Protein AF-A8N1G3-F1 (afdb_monomer_lite)

pLDDT: mean 75.74, std 20.5, range [29.12, 98.44]

Sequence (346 aa):
MVNAHKTDIYGIMTIDNLKQLSDEGLAEVKRLHQKEGLLLRIPFRLVICFKNNMQANFTTIRERGTDRSSLTIRSRNYLQYEILSIQSATYERCRNFMDRTQLYEMMKRLKEDHNQPLEDCTVEWYIAKYKEIIRPADKHRRLICDKDDTDHTLKDGTSKRPRFLRHLASSDLKARFAAQAEWILANQIATASKETDVVNLKKWTQFCKKVQKARERAASEGVRWGIPAGYDLEELRFSADNPFGMERFGSHRTYWKKKLHNALKRVSSQRKAGQKKKVPVTSTSEASDVDVIMGDPEEQVGSGKLIYDDDYSDSNLSSESESESEVELAALSGAVHSKTVNTLST

Radius of gyration: 30.2 Å; chains: 1; bounding box: 83×100×57 Å

Organism: Coprinopsis cinerea (strain Okayama-7 / 130 / ATCC MYA-4618 / FGSC 9003) (NCBI:txid240176)

Foldseek 3Di:
DPPPPQDWWKFKFWDQDLVVDDPVRNVVVVVCCVVVVDPPDPTDIDTDTDRDPWDWDFDFDDDPNDTDTFIWTADPVRDITTGPDTDPVNCLVCVLVVLLVVVLVLLLCLCVVVVDDQAPLDLVVSLVSCVVPVVQQVQFAAPDDDCPDPQDPNDRRGGVGGHDDPDDDSQNSLLSCLQCLLVLLLVCLVVVDPSSRSHDNVNSVVSNLVSLVVCVVCVVVVHRGSHHRPDDNVLQDDDPLQSRNSCVVPDDRVVVVVSSVVVVVVVVVVVVVVVVPPDDDDDDDDDDDDDDDDDDDDDDDDPDPDDDDPVPDDPDDDDDDDDDDDDDDDDDDDDDDDDDDDDDDD

Structure (mmCIF, N/CA/C/O backbone):
data_AF-A8N1G3-F1
#
_entry.id   AF-A8N1G3-F1
#
loop_
_atom_site.group_PDB
_atom_site.id
_atom_site.type_symbol
_atom_site.label_atom_id
_atom_site.label_alt_id
_atom_site.label_comp_id
_atom_site.label_asym_id
_atom_site.label_entity_id
_atom_site.label_seq_id
_atom_site.pdbx_PDB_ins_code
_atom_site.Cartn_x
_atom_site.Cartn_y
_atom_site.Cartn_z
_atom_site.occupancy
_atom_site.B_iso_or_equiv
_atom_site.auth_seq_id
_atom_site.auth_comp_id
_atom_site.auth_asym_id
_atom_site.auth_atom_id
_atom_site.pdbx_PDB_model_num
ATOM 1 N N . MET A 1 1 ? 22.445 -0.785 18.637 1.00 30.16 1 MET A N 1
ATOM 2 C CA . MET A 1 1 ? 22.627 -0.256 17.269 1.00 30.16 1 MET A CA 1
ATOM 3 C C . MET A 1 1 ? 22.761 -1.449 16.342 1.00 30.16 1 MET A C 1
ATOM 5 O O . MET A 1 1 ? 23.779 -2.119 16.389 1.00 30.16 1 MET A O 1
ATOM 9 N N . VAL A 1 2 ? 21.705 -1.790 15.604 1.00 29.12 2 VAL A N 1
ATOM 10 C CA . VAL A 1 2 ? 21.757 -2.865 14.602 1.00 29.12 2 VAL A CA 1
ATOM 11 C C . VAL A 1 2 ? 22.604 -2.340 13.447 1.00 29.12 2 VAL A C 1
ATOM 13 O O . VAL A 1 2 ? 22.309 -1.258 12.937 1.00 29.12 2 VAL A O 1
ATOM 16 N N . ASN A 1 3 ? 23.673 -3.048 13.075 1.00 29.67 3 ASN A N 1
ATOM 17 C CA . ASN A 1 3 ? 24.423 -2.741 11.860 1.00 29.67 3 ASN A CA 1
ATOM 18 C C . ASN A 1 3 ? 23.430 -2.765 10.699 1.00 29.67 3 ASN A C 1
ATOM 20 O O . ASN A 1 3 ? 22.926 -3.825 10.335 1.00 29.67 3 ASN A O 1
ATOM 24 N N . ALA A 1 4 ? 23.099 -1.593 10.158 1.00 39.12 4 ALA A N 1
ATOM 25 C CA . ALA A 1 4 ? 22.296 -1.502 8.955 1.00 39.12 4 ALA A CA 1
ATOM 26 C C . ALA A 1 4 ? 23.105 -2.180 7.848 1.00 39.12 4 ALA A C 1
ATOM 28 O O . ALA A 1 4 ? 24.069 -1.603 7.342 1.00 39.12 4 ALA A O 1
ATOM 29 N N . HIS A 1 5 ? 22.768 -3.432 7.532 1.00 44.44 5 HIS A N 1
ATOM 30 C CA . HIS A 1 5 ? 23.338 -4.129 6.393 1.00 44.44 5 HIS A CA 1
ATOM 31 C C . HIS A 1 5 ? 23.141 -3.227 5.176 1.00 44.44 5 HIS A C 1
ATOM 33 O O . HIS A 1 5 ? 22.005 -2.959 4.774 1.00 44.44 5 HIS A O 1
ATOM 39 N N . LYS A 1 6 ? 24.250 -2.704 4.635 1.00 48.94 6 LYS A N 1
ATOM 40 C CA . LYS A 1 6 ? 24.252 -1.975 3.367 1.00 48.94 6 LYS A CA 1
ATOM 41 C C . LYS A 1 6 ? 23.705 -2.943 2.332 1.00 48.94 6 LYS A C 1
ATOM 43 O O . LYS A 1 6 ? 24.371 -3.897 1.947 1.00 48.94 6 LYS A O 1
ATOM 48 N N . THR A 1 7 ? 22.434 -2.772 2.006 1.00 50.06 7 THR A N 1
ATOM 49 C CA . THR A 1 7 ? 21.764 -3.621 1.038 1.00 50.06 7 THR A CA 1
ATOM 50 C C . THR A 1 7 ? 22.029 -2.982 -0.304 1.00 50.06 7 THR A C 1
ATOM 52 O O . THR A 1 7 ? 21.431 -1.960 -0.626 1.00 50.06 7 THR A O 1
ATOM 55 N N . ASP A 1 8 ? 22.958 -3.558 -1.053 1.00 53.47 8 ASP A N 1
ATOM 56 C CA . ASP A 1 8 ? 23.192 -3.162 -2.431 1.00 53.47 8 ASP A CA 1
ATOM 57 C C . ASP A 1 8 ? 21.923 -3.469 -3.246 1.00 53.47 8 ASP A C 1
ATOM 59 O O . ASP A 1 8 ? 21.424 -4.600 -3.275 1.00 53.47 8 ASP A O 1
ATOM 63 N N . ILE A 1 9 ? 21.340 -2.424 -3.836 1.00 56.09 9 ILE A N 1
ATOM 64 C CA . ILE A 1 9 ? 20.145 -2.495 -4.684 1.00 56.09 9 ILE A CA 1
ATOM 65 C C . ILE A 1 9 ? 20.617 -2.378 -6.125 1.00 56.09 9 ILE A C 1
ATOM 67 O O . ILE A 1 9 ? 21.222 -1.368 -6.480 1.00 56.09 9 ILE A O 1
ATOM 71 N N . TYR A 1 10 ? 20.305 -3.375 -6.952 1.00 60.06 10 TYR A N 1
ATOM 72 C CA . TYR A 1 10 ? 20.667 -3.386 -8.367 1.00 60.06 10 TYR A CA 1
ATOM 73 C C . TYR A 1 10 ? 19.442 -3.113 -9.250 1.00 60.06 10 TYR A C 1
ATOM 75 O O . TYR A 1 10 ? 18.371 -3.689 -9.040 1.00 60.06 10 TYR A O 1
ATOM 83 N N . GLY A 1 11 ? 19.596 -2.250 -10.254 1.00 57.62 11 GLY A N 1
ATOM 84 C CA . GLY A 1 11 ? 18.565 -1.954 -11.255 1.00 57.62 11 GLY A CA 1
ATOM 85 C C . GLY A 1 11 ? 19.155 -1.822 -12.655 1.00 57.62 11 GLY A C 1
ATOM 86 O O . GLY A 1 11 ? 20.349 -1.580 -12.788 1.00 57.62 11 GLY A O 1
ATOM 87 N N . ILE A 1 12 ? 18.336 -1.981 -13.698 1.00 63.16 12 ILE A N 1
ATOM 88 C CA . ILE A 1 12 ? 18.765 -1.722 -15.082 1.00 63.16 12 ILE A CA 1
ATOM 89 C C . ILE A 1 12 ? 18.343 -0.307 -15.473 1.00 63.16 12 ILE A C 1
ATOM 91 O O . ILE A 1 12 ? 17.158 0.023 -15.409 1.00 63.16 12 ILE A O 1
ATOM 95 N N . MET A 1 13 ? 19.307 0.508 -15.895 1.00 64.75 13 MET A N 1
ATOM 96 C CA . MET A 1 13 ? 19.099 1.880 -16.356 1.00 64.75 13 MET A CA 1
ATOM 97 C C . MET A 1 13 ? 19.570 2.033 -17.798 1.00 64.75 13 MET A C 1
ATOM 99 O O . MET A 1 13 ? 20.635 1.535 -18.161 1.00 64.75 13 MET A O 1
ATOM 103 N N . THR A 1 14 ? 18.789 2.737 -18.613 1.00 68.62 14 THR A N 1
ATOM 104 C CA . THR A 1 14 ? 19.226 3.176 -19.942 1.00 68.62 14 THR A CA 1
ATOM 105 C C . THR A 1 14 ? 20.040 4.461 -19.788 1.00 68.62 14 THR A C 1
ATOM 107 O O . THR A 1 14 ? 19.557 5.427 -19.202 1.00 68.62 14 THR A O 1
ATOM 110 N N . ILE A 1 15 ? 21.284 4.454 -20.267 1.00 69.31 15 ILE A N 1
ATOM 111 C CA . ILE A 1 15 ? 22.181 5.609 -20.271 1.00 69.31 15 ILE A CA 1
ATOM 112 C C . ILE A 1 15 ? 22.113 6.274 -21.636 1.00 69.31 15 ILE A C 1
ATOM 114 O O . ILE A 1 15 ? 22.684 5.787 -22.616 1.00 69.31 15 ILE A O 1
ATOM 118 N N . ASP A 1 16 ? 21.454 7.424 -21.662 1.00 74.19 16 ASP A N 1
ATOM 119 C CA . ASP A 1 16 ? 21.338 8.259 -22.859 1.00 74.19 16 ASP A CA 1
ATOM 120 C C . ASP A 1 16 ? 22.426 9.346 -22.887 1.00 74.19 16 ASP A C 1
ATOM 122 O O . ASP A 1 16 ? 22.646 10.015 -23.895 1.00 74.19 16 ASP A O 1
ATOM 126 N N . ASN A 1 17 ? 23.121 9.546 -21.762 1.00 76.00 17 ASN A N 1
ATOM 127 C CA . ASN A 1 17 ? 24.198 10.517 -21.630 1.00 76.00 17 ASN A CA 1
ATOM 128 C C . ASN A 1 17 ? 25.193 10.077 -20.549 1.00 76.00 17 ASN A C 1
ATOM 130 O O . ASN A 1 17 ? 24.820 9.908 -19.390 1.00 76.00 17 ASN A O 1
ATOM 134 N N . LEU A 1 18 ? 26.481 9.969 -20.894 1.00 75.25 18 LEU A N 1
ATOM 135 C CA . LEU A 1 18 ? 27.539 9.560 -19.958 1.00 75.25 18 LEU A CA 1
ATOM 136 C C . LEU A 1 18 ? 27.679 10.484 -18.735 1.00 75.25 18 LEU A C 1
ATOM 138 O O . LEU A 1 18 ? 28.160 10.038 -17.698 1.00 75.25 18 LEU A O 1
ATOM 142 N N . LYS A 1 19 ? 27.207 11.738 -18.812 1.00 79.56 19 LYS A N 1
ATOM 143 C CA . LYS A 1 19 ? 27.155 12.667 -17.666 1.00 79.56 19 LYS A CA 1
ATOM 144 C C . LYS A 1 19 ? 26.201 12.216 -16.548 1.00 79.56 19 LYS A C 1
ATOM 146 O O . LYS A 1 19 ? 26.216 12.804 -15.474 1.00 79.56 19 LYS A O 1
ATOM 151 N N . GLN A 1 20 ? 25.359 11.210 -16.794 1.00 68.50 20 GLN A N 1
ATOM 152 C CA . GLN A 1 20 ? 24.476 10.612 -15.786 1.00 68.50 20 GLN A CA 1
ATOM 153 C C . GLN A 1 20 ? 25.230 9.687 -14.815 1.00 68.50 20 GLN A C 1
ATOM 155 O O . GLN A 1 20 ? 24.688 9.311 -13.777 1.00 68.50 20 GLN A O 1
ATOM 160 N N . LEU A 1 21 ? 26.464 9.297 -15.143 1.00 73.25 21 LEU A N 1
ATOM 161 C CA . LEU A 1 21 ? 27.265 8.380 -14.341 1.00 73.25 21 LEU A CA 1
ATOM 162 C C . LEU A 1 21 ? 28.159 9.144 -13.362 1.00 73.25 21 LEU A C 1
ATOM 164 O O . LEU A 1 21 ? 28.649 10.229 -13.666 1.00 73.25 21 LEU A O 1
ATOM 168 N N . SER A 1 22 ? 28.398 8.552 -12.190 1.00 77.12 22 SER A N 1
ATOM 169 C CA . SER A 1 22 ? 29.498 8.979 -11.322 1.00 77.12 22 SER A CA 1
ATOM 170 C C . SER A 1 22 ? 30.844 8.694 -11.990 1.00 77.12 22 SER A C 1
ATOM 172 O O . SER A 1 22 ? 30.916 7.893 -12.922 1.00 77.12 22 SER A O 1
ATOM 174 N N . ASP A 1 23 ? 31.924 9.273 -11.466 1.00 79.25 23 ASP A N 1
ATOM 175 C CA . ASP A 1 23 ? 33.280 8.989 -11.954 1.00 79.25 23 ASP A CA 1
ATOM 176 C C . ASP A 1 23 ? 33.603 7.487 -11.900 1.00 79.25 23 ASP A C 1
ATOM 178 O O . ASP A 1 23 ? 34.157 6.934 -12.848 1.00 79.25 23 ASP A O 1
ATOM 182 N N . GLU A 1 24 ? 33.164 6.801 -10.836 1.00 76.81 24 GLU A N 1
ATOM 183 C CA . GLU A 1 24 ? 33.259 5.341 -10.697 1.00 76.81 24 GLU A CA 1
ATOM 184 C C . GLU A 1 24 ? 32.482 4.606 -11.802 1.00 76.81 24 GLU A C 1
ATOM 186 O O . GLU A 1 24 ? 33.004 3.681 -12.421 1.00 76.81 24 GLU A O 1
ATOM 191 N N . GLY A 1 25 ? 31.243 5.028 -12.082 1.00 76.62 25 GLY A N 1
ATOM 192 C CA . GLY A 1 25 ? 30.422 4.433 -13.137 1.00 76.62 25 GLY A CA 1
ATOM 193 C C . GLY A 1 25 ? 31.003 4.676 -14.530 1.00 76.62 25 GLY A C 1
ATOM 194 O O . GLY A 1 25 ? 31.009 3.776 -15.364 1.00 76.62 25 GLY A O 1
ATOM 195 N N . LEU A 1 26 ? 31.551 5.868 -14.774 1.00 81.88 26 LEU A N 1
ATOM 196 C CA . LEU A 1 26 ? 32.211 6.210 -16.029 1.00 81.88 26 LEU A CA 1
ATOM 197 C C . LEU A 1 26 ? 33.497 5.397 -16.226 1.00 81.88 26 LEU A C 1
ATOM 199 O O . LEU A 1 26 ? 33.762 4.935 -17.336 1.00 81.88 26 LEU A O 1
ATOM 203 N N . ALA A 1 27 ? 34.285 5.210 -15.164 1.00 83.25 27 ALA A N 1
ATOM 204 C CA . ALA A 1 27 ? 35.474 4.366 -15.184 1.00 83.25 27 ALA A CA 1
ATOM 205 C C . ALA A 1 27 ? 35.117 2.906 -15.497 1.00 83.25 27 ALA A C 1
ATOM 207 O O . ALA A 1 27 ? 35.758 2.296 -16.351 1.00 83.25 27 ALA A O 1
ATOM 208 N N . GLU A 1 28 ? 34.056 2.373 -14.888 1.00 79.44 28 GLU A N 1
ATOM 209 C CA . GLU A 1 28 ? 33.602 1.002 -15.135 1.00 79.44 28 GLU A CA 1
ATOM 210 C C . GLU A 1 28 ? 33.078 0.809 -16.565 1.00 79.44 28 GLU A C 1
ATOM 212 O O . GLU A 1 28 ? 33.434 -0.159 -17.234 1.00 79.44 28 GLU A O 1
ATOM 217 N N . VAL A 1 29 ? 32.311 1.767 -17.093 1.00 79.69 29 VAL A N 1
ATOM 218 C CA . VAL A 1 29 ? 31.857 1.748 -18.494 1.00 79.69 29 VAL A CA 1
ATOM 219 C C . VAL A 1 29 ? 33.037 1.776 -19.467 1.00 79.69 29 VAL A C 1
ATOM 221 O O . VAL A 1 29 ? 33.057 1.014 -20.434 1.00 79.69 29 VAL A O 1
ATOM 224 N N . LYS A 1 30 ? 34.052 2.610 -19.205 1.00 82.56 30 LYS A N 1
ATOM 225 C CA . LYS A 1 30 ? 35.290 2.642 -20.002 1.00 82.56 30 LYS A CA 1
ATOM 226 C C . LYS A 1 30 ? 36.059 1.322 -19.909 1.00 82.56 30 LYS A C 1
ATOM 228 O O . LYS A 1 30 ? 36.561 0.846 -20.925 1.00 82.56 30 LYS A O 1
ATOM 233 N N . ARG A 1 31 ? 36.117 0.713 -18.721 1.00 83.88 31 ARG A N 1
ATOM 234 C CA . ARG A 1 31 ? 36.748 -0.594 -18.497 1.00 83.88 31 ARG A CA 1
ATOM 235 C C . ARG A 1 31 ? 36.045 -1.697 -19.292 1.00 83.88 31 ARG A C 1
ATOM 237 O O . ARG A 1 31 ? 36.720 -2.506 -19.921 1.00 83.88 31 ARG A O 1
ATOM 244 N N . LEU A 1 32 ? 34.711 -1.722 -19.294 1.00 75.69 32 LEU A N 1
ATOM 245 C CA . LEU A 1 32 ? 33.916 -2.676 -20.076 1.00 75.69 32 LEU A CA 1
ATOM 246 C C . LEU A 1 32 ? 34.096 -2.463 -21.586 1.00 75.69 32 LEU A C 1
ATOM 248 O O . LEU A 1 32 ? 34.317 -3.430 -22.308 1.00 75.69 32 LEU A O 1
ATOM 252 N N . HIS A 1 33 ? 34.109 -1.208 -22.050 1.00 76.25 33 HIS A N 1
ATOM 253 C CA . HIS A 1 33 ? 34.403 -0.857 -23.446 1.00 76.25 33 HIS A CA 1
ATOM 254 C C . HIS A 1 33 ? 35.769 -1.394 -23.902 1.00 76.25 33 HIS A C 1
ATOM 256 O O . HIS A 1 33 ? 35.872 -2.000 -24.965 1.00 76.25 33 HIS A O 1
ATOM 262 N N . GLN A 1 34 ? 36.808 -1.215 -23.078 1.00 81.69 34 GLN A N 1
ATOM 263 C CA . GLN A 1 34 ? 38.159 -1.705 -23.368 1.00 81.69 34 GLN A CA 1
ATOM 264 C C . GLN A 1 34 ? 38.267 -3.233 -23.305 1.00 81.69 34 GLN A C 1
ATOM 266 O O . GLN A 1 34 ? 38.947 -3.826 -24.136 1.00 81.69 34 GLN A O 1
ATOM 271 N N . LYS A 1 35 ? 37.613 -3.874 -22.328 1.00 79.50 35 LYS A N 1
ATOM 272 C CA . LYS A 1 35 ? 37.705 -5.325 -22.114 1.00 79.50 35 LYS A CA 1
ATOM 273 C C . LYS A 1 35 ? 36.920 -6.128 -23.153 1.00 79.50 35 LYS A C 1
ATOM 275 O O . LYS A 1 35 ? 37.368 -7.198 -23.544 1.00 79.50 35 LYS A O 1
ATOM 280 N N . GLU A 1 36 ? 35.755 -5.637 -23.567 1.00 75.12 36 GLU A N 1
ATOM 281 C CA . GLU A 1 36 ? 34.824 -6.387 -24.422 1.00 75.12 36 GLU A CA 1
ATOM 282 C C . GLU A 1 36 ? 34.752 -5.849 -25.857 1.00 75.12 36 GLU A C 1
ATOM 284 O O . GLU A 1 36 ? 34.004 -6.377 -26.675 1.00 75.12 36 GLU A O 1
ATOM 289 N N . GLY A 1 37 ? 35.506 -4.790 -26.184 1.00 70.94 37 GLY A N 1
ATOM 290 C CA . GLY A 1 37 ? 35.490 -4.167 -27.513 1.00 70.94 37 GLY A CA 1
ATOM 291 C C . GLY A 1 37 ? 34.126 -3.580 -27.904 1.00 70.94 37 GLY A C 1
ATOM 292 O O . GLY A 1 37 ? 33.883 -3.276 -29.072 1.00 70.94 37 GLY A O 1
ATOM 293 N N . LEU A 1 38 ? 33.212 -3.434 -26.941 1.00 63.53 38 LEU A N 1
ATOM 294 C CA . LEU A 1 38 ? 31.844 -2.981 -27.162 1.00 63.53 38 LEU A CA 1
ATOM 295 C C . LEU A 1 38 ? 31.835 -1.502 -27.524 1.00 63.53 38 LEU A C 1
ATOM 297 O O . LEU A 1 38 ? 31.923 -0.677 -26.626 1.00 63.53 38 LEU A O 1
ATOM 301 N N . LEU A 1 39 ? 31.673 -1.135 -28.799 1.00 64.06 39 LEU A N 1
ATOM 302 C CA . LEU A 1 39 ? 31.446 0.260 -29.201 1.00 64.06 39 LEU A CA 1
ATOM 303 C C . LEU A 1 39 ? 30.352 0.892 -28.324 1.00 64.06 39 LEU A C 1
ATOM 305 O O . LEU A 1 39 ? 29.212 0.428 -28.338 1.00 64.06 39 LEU A O 1
ATOM 309 N N . LEU A 1 40 ? 30.698 1.946 -27.570 1.00 63.81 40 LEU A N 1
ATOM 310 C CA . LEU A 1 40 ? 29.760 2.697 -26.731 1.00 63.81 40 LEU A CA 1
ATOM 311 C C . LEU A 1 40 ? 28.761 3.437 -27.624 1.00 63.81 40 LEU A C 1
ATOM 313 O O . LEU A 1 40 ? 28.915 4.619 -27.926 1.00 63.81 40 LEU A O 1
ATOM 317 N N . ARG A 1 41 ? 27.743 2.716 -28.090 1.00 62.47 41 ARG A N 1
ATOM 318 C CA . ARG A 1 41 ? 26.600 3.286 -28.790 1.00 62.47 41 ARG A CA 1
ATOM 319 C C . ARG A 1 41 ? 25.593 3.739 -27.746 1.00 62.47 41 ARG A C 1
ATOM 321 O O . ARG A 1 41 ? 25.143 2.952 -26.920 1.00 62.47 41 ARG A O 1
ATOM 328 N N . ILE A 1 42 ? 25.267 5.023 -27.779 1.00 55.56 42 ILE A N 1
ATOM 329 C CA . ILE A 1 42 ? 24.179 5.588 -26.989 1.00 55.56 42 ILE A CA 1
ATOM 330 C C . ILE A 1 42 ? 22.875 5.337 -27.764 1.00 55.56 42 ILE A C 1
ATOM 332 O O . ILE A 1 42 ? 22.845 5.625 -28.964 1.00 55.56 42 ILE A O 1
ATOM 336 N N . PRO A 1 43 ? 21.805 4.831 -27.126 1.00 59.88 43 PRO A N 1
ATOM 337 C CA . PRO A 1 43 ? 21.692 4.477 -25.707 1.00 59.88 43 PRO A CA 1
ATOM 338 C C . PRO A 1 43 ? 22.132 3.034 -25.387 1.00 59.88 43 PRO A C 1
ATOM 340 O O . PRO A 1 43 ? 21.938 2.127 -26.196 1.00 59.88 43 PRO A O 1
ATOM 343 N N . PHE A 1 44 ? 22.661 2.796 -24.180 1.00 66.56 44 PHE A N 1
ATOM 344 C CA . PHE A 1 44 ? 23.004 1.448 -23.686 1.00 66.56 44 PHE A CA 1
ATOM 345 C C . PHE A 1 44 ? 22.450 1.193 -22.278 1.00 66.56 44 PHE A C 1
ATOM 347 O O . PHE A 1 44 ? 22.158 2.129 -21.538 1.00 66.56 44 PHE A O 1
ATOM 354 N N . ARG A 1 45 ? 22.269 -0.079 -21.899 1.00 65.81 45 ARG A N 1
ATOM 355 C CA . ARG A 1 45 ? 21.698 -0.474 -20.598 1.00 65.81 45 ARG A CA 1
ATOM 356 C C . ARG A 1 45 ? 22.794 -0.890 -19.620 1.00 65.81 45 ARG A C 1
ATOM 358 O O . ARG A 1 45 ? 23.638 -1.708 -19.969 1.00 65.81 45 ARG A O 1
ATOM 365 N N . LEU A 1 46 ? 22.747 -0.373 -18.394 1.00 68.12 46 LEU A N 1
ATOM 366 C CA . LEU A 1 46 ? 23.655 -0.738 -17.305 1.00 68.12 46 LEU A CA 1
ATOM 367 C C . LEU A 1 46 ? 22.902 -1.307 -16.115 1.00 68.12 46 LEU A C 1
ATOM 369 O O . LEU A 1 46 ? 21.859 -0.782 -15.734 1.00 68.12 46 LEU A O 1
ATOM 373 N N . VAL A 1 47 ? 23.493 -2.319 -15.479 1.00 66.25 47 VAL A N 1
ATOM 374 C CA . VAL A 1 47 ? 23.126 -2.705 -14.117 1.00 66.25 47 VAL A CA 1
ATOM 375 C C . VAL A 1 47 ? 23.806 -1.724 -13.162 1.00 66.25 47 VAL A C 1
ATOM 377 O O . VAL A 1 47 ? 25.027 -1.720 -13.034 1.00 66.25 47 VAL A O 1
ATOM 380 N N . ILE A 1 48 ? 23.025 -0.871 -12.511 1.00 66.69 48 ILE A N 1
ATOM 381 C CA . ILE A 1 48 ? 23.505 0.110 -11.537 1.00 66.69 48 ILE A CA 1
ATOM 382 C C . ILE A 1 48 ? 23.247 -0.382 -10.118 1.00 66.69 48 ILE A C 1
ATOM 384 O O . ILE A 1 48 ? 22.167 -0.889 -9.827 1.00 66.69 48 ILE A O 1
ATOM 388 N N . CYS A 1 49 ? 24.237 -0.219 -9.239 1.00 65.56 49 CYS A N 1
ATOM 389 C CA . CYS A 1 49 ? 24.108 -0.472 -7.808 1.00 65.56 49 CYS A CA 1
ATOM 390 C C . CYS A 1 49 ? 23.924 0.848 -7.050 1.00 65.56 49 CYS A C 1
ATOM 392 O O . CYS A 1 49 ? 24.755 1.755 -7.151 1.00 65.56 49 CYS A O 1
ATOM 394 N N . PHE A 1 50 ? 22.862 0.957 -6.256 1.00 65.19 50 PHE A N 1
ATOM 395 C CA . PHE A 1 50 ? 22.629 2.109 -5.393 1.00 65.19 50 PHE A CA 1
ATOM 396 C C . PHE A 1 50 ? 23.309 1.894 -4.032 1.00 65.19 50 PHE A C 1
ATOM 398 O O . PHE A 1 50 ? 22.768 1.228 -3.156 1.00 65.19 50 PHE A O 1
ATOM 405 N N . LYS A 1 51 ? 24.495 2.492 -3.839 1.00 58.94 51 LYS A N 1
ATOM 406 C CA . LYS A 1 51 ? 25.299 2.377 -2.598 1.00 58.94 51 LYS A CA 1
ATOM 407 C C . LYS A 1 51 ? 24.728 3.136 -1.383 1.00 58.94 51 LYS A C 1
ATOM 409 O O . LYS A 1 51 ? 25.215 2.969 -0.267 1.00 58.94 51 LYS A O 1
ATOM 414 N N . ASN A 1 52 ? 23.751 4.023 -1.588 1.00 59.72 52 ASN A N 1
ATOM 415 C CA . ASN A 1 52 ? 23.191 4.907 -0.558 1.00 59.72 52 ASN A CA 1
ATOM 416 C C . ASN A 1 52 ? 21.677 4.709 -0.424 1.00 59.72 52 ASN A C 1
ATOM 418 O O . ASN A 1 52 ? 21.020 4.343 -1.395 1.00 59.72 52 ASN A O 1
ATOM 422 N N . ASN A 1 53 ? 21.121 5.069 0.741 1.00 62.53 53 ASN A N 1
ATOM 423 C CA . ASN A 1 53 ? 19.676 5.192 0.979 1.00 62.53 53 ASN A CA 1
ATOM 424 C C . ASN A 1 53 ? 19.083 6.320 0.114 1.00 62.53 53 ASN A C 1
ATOM 426 O O . ASN A 1 53 ? 18.846 7.432 0.589 1.00 62.53 53 ASN A O 1
ATOM 430 N N . MET A 1 54 ? 18.910 6.065 -1.178 1.00 66.50 54 MET A N 1
ATOM 431 C CA . MET A 1 54 ? 18.226 6.971 -2.089 1.00 66.50 54 MET A CA 1
ATOM 432 C C . MET A 1 54 ? 16.722 6.769 -1.934 1.00 66.50 54 MET A C 1
ATOM 434 O O . MET A 1 54 ? 16.243 5.646 -1.779 1.00 66.50 54 MET A O 1
ATOM 438 N N . GLN A 1 55 ? 15.971 7.867 -1.941 1.00 70.00 55 GLN A N 1
ATOM 439 C CA . GLN A 1 55 ? 14.519 7.795 -1.838 1.00 70.00 55 GLN A CA 1
ATOM 440 C C . GLN A 1 55 ? 13.948 7.323 -3.175 1.00 70.00 55 GLN A C 1
ATOM 442 O O . GLN A 1 55 ? 14.158 7.964 -4.210 1.00 70.00 55 GLN A O 1
ATOM 447 N N . ALA A 1 56 ? 13.244 6.196 -3.130 1.00 74.69 56 ALA A N 1
ATOM 448 C CA . ALA A 1 56 ? 12.478 5.672 -4.244 1.00 74.69 56 ALA A CA 1
ATOM 449 C C . ALA A 1 56 ? 11.019 6.116 -4.105 1.00 74.69 56 ALA A C 1
ATOM 451 O O . ALA A 1 56 ? 10.432 5.990 -3.032 1.00 74.69 56 ALA A O 1
ATOM 452 N N . ASN A 1 57 ? 10.443 6.626 -5.188 1.00 79.06 57 ASN A N 1
ATOM 453 C CA . ASN A 1 57 ? 9.060 7.080 -5.255 1.00 79.06 57 ASN A CA 1
ATOM 454 C C . ASN A 1 57 ? 8.448 6.643 -6.582 1.00 79.06 57 ASN A C 1
ATOM 456 O O . ASN A 1 57 ? 9.094 6.741 -7.628 1.00 79.06 57 ASN A O 1
ATOM 460 N N . PHE A 1 58 ? 7.187 6.230 -6.562 1.00 80.88 58 PHE A N 1
ATOM 461 C CA . PHE A 1 58 ? 6.427 6.094 -7.797 1.00 80.88 58 PHE A CA 1
ATOM 462 C C . PHE A 1 58 ? 5.993 7.481 -8.269 1.00 80.88 58 PHE A C 1
ATOM 464 O O . PHE A 1 58 ? 5.420 8.253 -7.503 1.00 80.88 58 PHE A O 1
ATOM 471 N N . THR A 1 59 ? 6.313 7.805 -9.517 1.00 80.88 59 THR A N 1
ATOM 472 C CA . THR A 1 59 ? 5.939 9.062 -10.167 1.00 80.88 59 THR A CA 1
ATOM 473 C C . THR A 1 59 ? 5.112 8.743 -11.401 1.00 80.88 59 THR A C 1
ATOM 475 O O . THR A 1 59 ? 5.461 7.841 -12.164 1.00 80.88 59 THR A O 1
ATOM 478 N N . THR A 1 60 ? 4.027 9.482 -11.617 1.00 81.25 60 THR A N 1
ATOM 479 C CA . THR A 1 60 ? 3.288 9.428 -12.881 1.00 81.25 60 THR A CA 1
ATOM 480 C C . THR A 1 60 ? 4.078 10.186 -13.939 1.00 81.25 60 THR A C 1
ATOM 482 O O . THR A 1 60 ? 4.214 11.407 -13.874 1.00 81.25 60 THR A O 1
ATOM 485 N N . ILE A 1 61 ? 4.627 9.453 -14.900 1.00 79.56 61 ILE A N 1
ATOM 486 C CA . ILE A 1 61 ? 5.298 9.997 -16.073 1.00 79.56 61 ILE A CA 1
ATOM 487 C C . ILE A 1 61 ? 4.238 10.158 -17.163 1.00 79.56 61 ILE A C 1
ATOM 489 O O . ILE A 1 61 ? 3.566 9.192 -17.525 1.00 79.56 61 ILE A O 1
ATOM 493 N N . ARG A 1 62 ? 4.079 11.382 -17.672 1.00 80.44 62 ARG A N 1
ATOM 494 C CA . ARG A 1 62 ? 3.186 11.676 -18.798 1.00 80.44 62 ARG A CA 1
ATOM 495 C C . ARG A 1 62 ? 3.978 11.632 -20.094 1.00 80.44 62 ARG A C 1
ATOM 497 O O . ARG A 1 62 ? 4.772 12.528 -20.367 1.00 80.44 62 ARG A O 1
ATOM 504 N N . GLU A 1 63 ? 3.754 10.609 -20.906 1.00 79.94 63 GLU A N 1
ATOM 505 C CA . GLU A 1 63 ? 4.403 10.444 -22.206 1.00 79.94 63 GLU A CA 1
ATOM 506 C C . GLU A 1 63 ? 3.343 10.329 -23.300 1.00 79.94 63 GLU A C 1
ATOM 508 O O . GLU A 1 63 ? 2.532 9.406 -23.302 1.00 79.94 63 GLU A O 1
ATOM 513 N N . ARG A 1 64 ? 3.357 11.266 -24.260 1.00 77.06 64 ARG A N 1
ATOM 514 C CA . ARG A 1 64 ? 2.539 11.220 -25.492 1.00 77.06 64 ARG A CA 1
ATOM 515 C C . ARG A 1 64 ? 1.039 10.962 -25.254 1.00 77.06 64 ARG A C 1
ATOM 517 O O . ARG A 1 64 ? 0.411 10.228 -26.009 1.00 77.06 64 ARG A O 1
ATOM 524 N N . GLY A 1 65 ? 0.474 11.563 -24.207 1.00 73.81 65 GLY A N 1
ATOM 525 C CA . GLY A 1 65 ? -0.943 11.403 -23.852 1.00 73.81 65 GLY A CA 1
ATOM 526 C C . GLY A 1 65 ? -1.268 10.127 -23.069 1.00 73.81 65 GLY A C 1
ATOM 527 O O . GLY A 1 65 ? -2.437 9.858 -22.824 1.00 73.81 65 GLY A O 1
ATOM 528 N N . THR A 1 66 ? -0.256 9.359 -22.660 1.00 71.00 66 THR A N 1
ATOM 529 C CA . THR A 1 66 ? -0.408 8.229 -21.739 1.00 71.00 66 THR A CA 1
ATOM 530 C C . THR A 1 66 ? 0.264 8.536 -20.405 1.00 71.00 66 THR A C 1
ATOM 532 O O . THR A 1 66 ? 1.435 8.920 -20.357 1.00 71.00 66 THR A O 1
ATOM 535 N N . ASP A 1 67 ? -0.489 8.364 -19.321 1.00 75.38 67 ASP A N 1
ATOM 536 C CA . ASP A 1 67 ? 0.014 8.486 -17.956 1.00 75.38 67 ASP A CA 1
ATOM 537 C C . ASP A 1 67 ? 0.468 7.095 -17.497 1.00 75.38 67 ASP A C 1
ATOM 539 O O . ASP A 1 67 ? -0.329 6.155 -17.436 1.00 75.38 67 ASP A O 1
ATOM 543 N N . ARG A 1 68 ? 1.762 6.945 -17.190 1.00 78.69 68 ARG A N 1
ATOM 544 C CA . ARG A 1 68 ? 2.326 5.698 -16.656 1.00 78.69 68 ARG A CA 1
ATOM 545 C C . ARG A 1 68 ? 2.974 5.936 -15.301 1.00 78.69 68 ARG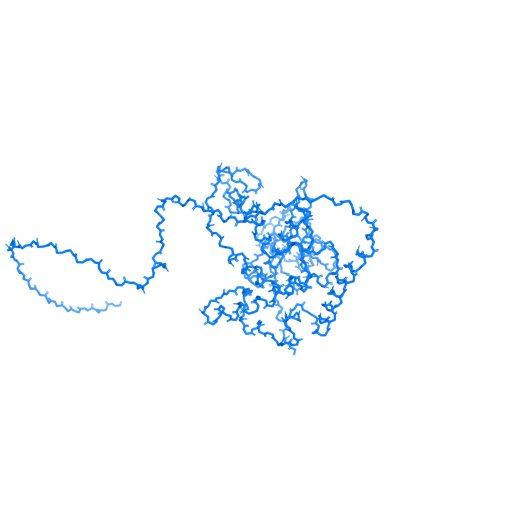 A C 1
ATOM 547 O O . ARG A 1 68 ? 3.847 6.788 -15.159 1.00 78.69 68 ARG A O 1
ATOM 554 N N . SER A 1 69 ? 2.576 5.172 -14.291 1.00 77.94 69 SER A N 1
ATOM 555 C CA . SER A 1 69 ? 3.266 5.170 -13.000 1.00 77.94 69 SER A CA 1
ATOM 556 C C . SER A 1 69 ? 4.578 4.410 -13.145 1.00 77.94 69 SER A C 1
ATOM 558 O O . SER A 1 69 ? 4.567 3.216 -13.441 1.00 77.94 69 SER A O 1
ATOM 560 N N . SER A 1 70 ? 5.701 5.088 -12.928 1.00 82.75 70 SER A N 1
ATOM 561 C CA . SER A 1 70 ? 7.015 4.454 -12.921 1.00 82.75 70 SER A CA 1
ATOM 562 C C . SER A 1 70 ? 7.715 4.636 -11.584 1.00 82.75 70 SER A C 1
ATOM 564 O O . SER A 1 70 ? 7.571 5.663 -10.916 1.00 82.75 70 SER A O 1
ATOM 566 N N . LEU A 1 71 ? 8.466 3.616 -11.179 1.00 82.19 71 LEU A N 1
ATOM 567 C CA . LEU A 1 71 ? 9.305 3.687 -9.997 1.00 82.19 71 LEU A CA 1
ATOM 568 C C . LEU A 1 71 ? 10.528 4.533 -10.331 1.00 82.19 71 LEU A C 1
ATOM 570 O O . LEU A 1 71 ? 11.288 4.214 -11.239 1.00 82.19 71 LEU A O 1
ATOM 574 N N . THR A 1 72 ? 10.727 5.607 -9.580 1.00 83.00 72 THR A N 1
ATOM 575 C CA . THR A 1 72 ? 11.827 6.538 -9.805 1.00 83.00 72 THR A CA 1
ATOM 576 C C . THR A 1 72 ? 12.684 6.698 -8.563 1.00 83.00 72 THR A C 1
ATOM 578 O O . THR A 1 72 ? 12.184 6.655 -7.440 1.00 83.00 72 THR A O 1
ATOM 581 N N . ILE A 1 73 ? 13.983 6.898 -8.758 1.00 79.50 73 ILE A N 1
ATOM 582 C CA . ILE A 1 73 ? 14.936 7.188 -7.688 1.00 79.50 73 ILE A CA 1
ATOM 583 C C . ILE A 1 73 ? 15.483 8.585 -7.903 1.00 79.50 73 ILE A C 1
ATOM 585 O O . ILE A 1 73 ? 15.940 8.924 -8.995 1.00 79.50 73 ILE A O 1
ATOM 589 N N . ARG A 1 74 ? 15.472 9.395 -6.843 1.00 77.38 74 ARG A N 1
ATOM 590 C CA . ARG A 1 74 ? 16.076 10.726 -6.878 1.00 77.38 74 ARG A CA 1
ATOM 591 C C . ARG A 1 74 ? 17.480 10.695 -6.292 1.00 77.38 74 ARG A C 1
ATOM 593 O O . ARG A 1 74 ? 17.697 10.245 -5.167 1.00 77.38 74 ARG A O 1
ATOM 600 N N . SER A 1 75 ? 18.440 11.195 -7.059 1.00 74.00 75 SER A N 1
ATOM 601 C CA . SER A 1 75 ? 19.811 11.398 -6.600 1.00 74.00 75 SER A CA 1
ATOM 602 C C . SER A 1 75 ? 19.993 12.672 -5.789 1.00 74.00 75 SER A C 1
ATOM 604 O O . SER A 1 75 ? 19.147 13.566 -5.804 1.00 74.00 75 SER A O 1
ATOM 606 N N . ARG A 1 76 ? 21.138 12.766 -5.099 1.00 70.94 76 ARG A N 1
ATOM 607 C CA . ARG A 1 76 ? 21.535 13.967 -4.346 1.00 70.94 76 ARG A CA 1
ATOM 608 C C . ARG A 1 76 ? 21.644 15.208 -5.237 1.00 70.94 76 ARG A C 1
ATOM 610 O O . ARG A 1 76 ? 21.329 16.296 -4.778 1.00 70.94 76 ARG A O 1
ATOM 617 N N . ASN A 1 77 ? 21.997 15.031 -6.511 1.00 73.81 77 ASN A N 1
ATOM 618 C CA . ASN A 1 77 ? 22.088 16.112 -7.498 1.00 73.81 77 ASN A CA 1
ATOM 619 C C . ASN A 1 77 ? 20.745 16.375 -8.198 1.00 73.81 77 ASN A C 1
ATOM 621 O O . ASN A 1 77 ? 20.711 16.908 -9.302 1.00 73.81 77 ASN A O 1
ATOM 625 N N . TYR A 1 78 ? 19.637 15.945 -7.590 1.00 73.69 78 TYR A N 1
ATOM 626 C CA . TYR A 1 78 ? 18.271 16.086 -8.090 1.00 73.69 78 TYR A CA 1
ATOM 627 C C . TYR A 1 78 ? 17.959 15.393 -9.423 1.00 73.69 78 TYR A C 1
ATOM 629 O O . TYR A 1 78 ? 16.816 15.484 -9.864 1.00 73.69 78 TYR A O 1
ATOM 637 N N . LEU A 1 79 ? 18.900 14.651 -10.020 1.00 75.69 79 LEU A N 1
ATOM 638 C CA . LEU A 1 79 ? 18.610 13.781 -11.162 1.00 75.69 79 LEU A CA 1
ATOM 639 C C . LEU A 1 79 ? 17.625 12.694 -10.732 1.00 75.69 79 LEU A C 1
ATOM 641 O O . LEU A 1 79 ? 17.820 12.063 -9.685 1.00 75.69 79 LEU A O 1
ATOM 645 N N . GLN A 1 80 ? 16.583 12.507 -11.535 1.00 78.81 80 GLN A N 1
ATOM 646 C CA . GLN A 1 80 ? 15.557 11.492 -11.353 1.00 78.81 80 GLN A CA 1
ATOM 647 C C . GLN A 1 80 ? 15.805 10.372 -12.357 1.00 78.81 80 GLN A C 1
ATOM 649 O O . GLN A 1 80 ? 15.895 10.617 -13.557 1.00 78.81 80 GLN A O 1
ATOM 654 N N . TYR A 1 81 ? 15.930 9.155 -11.846 1.00 78.69 81 TYR A N 1
ATOM 655 C CA . TYR A 1 81 ? 16.167 7.963 -12.645 1.00 78.69 81 TYR A CA 1
ATOM 656 C C . TYR A 1 81 ? 14.936 7.088 -12.630 1.00 78.69 81 TYR A C 1
ATOM 658 O O . TYR A 1 81 ? 14.357 6.861 -11.569 1.00 78.69 81 TYR A O 1
ATOM 666 N N . GLU A 1 82 ? 14.563 6.582 -13.793 1.00 82.19 82 GLU A N 1
ATOM 667 C CA . GLU A 1 82 ? 13.507 5.598 -13.917 1.00 82.19 82 GLU A CA 1
ATOM 668 C C . GLU A 1 82 ? 14.062 4.183 -13.721 1.00 82.19 82 GLU A C 1
ATOM 670 O O . GLU A 1 82 ? 15.050 3.803 -14.351 1.00 82.19 82 GLU A O 1
ATOM 675 N N . ILE A 1 83 ? 13.424 3.390 -12.860 1.00 78.69 83 ILE A N 1
ATOM 676 C CA . ILE A 1 83 ? 13.748 1.975 -12.696 1.00 78.69 83 ILE A CA 1
ATOM 677 C C . ILE A 1 83 ? 12.904 1.158 -13.672 1.00 78.69 83 ILE A C 1
ATOM 679 O O . ILE A 1 83 ? 11.712 0.953 -13.456 1.00 78.69 83 ILE A O 1
ATOM 683 N N . LEU A 1 84 ? 13.551 0.631 -14.712 1.00 79.00 84 LEU A N 1
ATOM 684 C CA . LEU A 1 84 ? 12.892 -0.221 -15.707 1.00 79.00 84 LEU A CA 1
ATOM 685 C C . LEU A 1 84 ? 12.695 -1.659 -15.214 1.00 79.00 84 LEU A C 1
ATOM 687 O O . LEU A 1 84 ? 11.717 -2.316 -15.562 1.00 79.00 84 LEU A O 1
ATOM 691 N N . SER A 1 85 ? 13.630 -2.164 -14.409 1.00 78.94 85 SER A N 1
ATOM 692 C CA . SER A 1 85 ? 13.563 -3.508 -13.835 1.00 78.94 85 SER A CA 1
ATOM 693 C C . SER A 1 85 ? 14.340 -3.597 -12.526 1.00 78.94 85 SER A C 1
ATOM 695 O O . SER A 1 85 ? 15.357 -2.921 -12.353 1.00 78.94 85 SER A O 1
ATOM 697 N N . ILE A 1 86 ? 13.902 -4.494 -11.644 1.00 78.44 86 ILE A N 1
ATOM 698 C CA . ILE A 1 86 ? 14.527 -4.781 -10.349 1.00 78.44 86 ILE A CA 1
ATOM 699 C C . ILE A 1 86 ? 15.032 -6.227 -10.374 1.00 78.44 86 ILE A C 1
ATOM 701 O O . ILE A 1 86 ? 14.316 -7.119 -10.828 1.00 78.44 86 ILE A O 1
ATOM 705 N N . GLN A 1 87 ? 16.251 -6.471 -9.887 1.00 81.06 87 GLN A N 1
ATOM 706 C CA . GLN A 1 87 ? 16.769 -7.834 -9.719 1.00 81.06 87 GLN A CA 1
ATOM 707 C C . GLN A 1 87 ? 15.844 -8.651 -8.798 1.00 81.06 87 GLN A C 1
ATOM 709 O O . GLN A 1 87 ? 15.372 -8.127 -7.794 1.00 81.06 87 GLN A O 1
ATOM 714 N N . SER A 1 88 ? 15.627 -9.939 -9.079 1.00 82.94 88 SER A N 1
ATOM 715 C CA . SER A 1 88 ? 14.721 -10.807 -8.301 1.00 82.94 88 SER A CA 1
ATOM 716 C C . SER A 1 88 ? 14.976 -10.776 -6.786 1.00 82.94 88 SER A C 1
ATOM 718 O O . SER A 1 88 ? 14.050 -10.563 -6.008 1.00 82.94 88 SER A O 1
ATOM 720 N N . ALA A 1 89 ? 16.234 -10.906 -6.358 1.00 83.25 89 ALA A N 1
ATOM 721 C CA . ALA A 1 89 ? 16.607 -10.853 -4.943 1.00 83.25 89 ALA A CA 1
ATOM 722 C C . ALA A 1 89 ? 16.304 -9.487 -4.301 1.00 83.25 89 ALA A C 1
ATOM 724 O O . ALA A 1 89 ? 15.823 -9.411 -3.170 1.00 83.25 89 ALA A O 1
ATOM 725 N N . THR A 1 90 ? 16.558 -8.395 -5.024 1.00 82.06 90 THR A N 1
ATOM 726 C CA . THR A 1 90 ? 16.209 -7.039 -4.586 1.00 82.06 90 THR A CA 1
ATOM 727 C C . THR A 1 90 ? 14.696 -6.853 -4.526 1.00 82.06 90 THR A C 1
ATOM 729 O O . THR A 1 90 ? 14.194 -6.273 -3.568 1.00 82.06 90 THR A O 1
ATOM 732 N N . TYR A 1 91 ? 13.961 -7.382 -5.507 1.00 85.00 91 TYR A N 1
ATOM 733 C CA . TYR A 1 91 ? 12.505 -7.336 -5.529 1.00 85.00 91 TYR A CA 1
ATOM 734 C C . TYR A 1 91 ? 11.919 -8.029 -4.301 1.00 85.00 91 TYR A C 1
ATOM 736 O O . TYR A 1 91 ? 11.072 -7.436 -3.644 1.00 85.00 91 TYR A O 1
ATOM 744 N N . GLU A 1 92 ? 12.412 -9.215 -3.932 1.00 86.94 92 GLU A N 1
ATOM 745 C CA . GLU A 1 92 ? 11.926 -9.920 -2.739 1.00 86.94 92 GLU A CA 1
ATOM 746 C C . GLU A 1 92 ? 12.163 -9.101 -1.461 1.00 86.94 92 GLU A C 1
ATOM 748 O O . GLU A 1 92 ? 11.251 -8.925 -0.653 1.00 86.94 92 GLU A O 1
ATOM 753 N N . ARG A 1 93 ? 13.342 -8.478 -1.318 1.00 83.06 93 ARG A N 1
ATOM 754 C CA . ARG A 1 93 ? 13.640 -7.575 -0.186 1.00 83.06 93 ARG A CA 1
ATOM 755 C C . ARG A 1 93 ? 12.751 -6.328 -0.169 1.00 83.06 93 ARG A C 1
ATOM 757 O O . ARG A 1 93 ? 12.429 -5.806 0.896 1.00 83.06 93 ARG A O 1
ATOM 764 N N . CYS A 1 94 ? 12.346 -5.843 -1.339 1.00 85.50 94 CYS A N 1
ATOM 765 C CA . CYS A 1 94 ? 11.494 -4.667 -1.497 1.00 85.50 94 CYS A CA 1
ATOM 766 C C . CYS A 1 94 ? 10.010 -5.013 -1.684 1.00 85.50 94 CYS A C 1
ATOM 768 O O . CYS A 1 94 ? 9.205 -4.114 -1.932 1.00 85.50 94 CYS A O 1
ATOM 770 N N . ARG A 1 95 ? 9.613 -6.282 -1.543 1.00 90.19 95 ARG A N 1
ATOM 771 C CA . ARG A 1 95 ? 8.277 -6.761 -1.915 1.00 90.19 95 ARG A CA 1
ATOM 772 C C . ARG A 1 95 ? 7.163 -6.007 -1.209 1.00 90.19 95 ARG A C 1
ATOM 774 O O . ARG A 1 95 ? 6.231 -5.541 -1.852 1.00 90.19 95 ARG A O 1
ATOM 781 N N . ASN A 1 96 ? 7.305 -5.777 0.095 1.00 91.69 96 ASN A N 1
ATOM 782 C CA . ASN A 1 96 ? 6.329 -4.985 0.841 1.00 91.69 96 ASN A CA 1
ATOM 783 C C . ASN A 1 96 ? 6.227 -3.544 0.341 1.00 91.69 96 ASN A C 1
ATOM 785 O O . ASN A 1 96 ? 5.132 -3.000 0.319 1.00 91.69 96 ASN A O 1
ATOM 789 N N . PHE A 1 97 ? 7.338 -2.911 -0.043 1.00 88.19 97 PHE A N 1
ATOM 790 C CA . PHE A 1 97 ? 7.302 -1.564 -0.614 1.00 88.19 97 PHE A CA 1
ATOM 791 C C . PHE A 1 97 ? 6.517 -1.556 -1.931 1.00 88.19 97 PHE A C 1
ATOM 793 O O . PHE A 1 97 ? 5.622 -0.731 -2.095 1.00 88.19 97 PHE A O 1
ATOM 800 N N . MET A 1 98 ? 6.779 -2.526 -2.811 1.00 88.69 98 MET A N 1
ATOM 801 C CA . MET A 1 98 ? 6.062 -2.668 -4.081 1.00 88.69 98 MET A CA 1
ATOM 802 C C . MET A 1 98 ? 4.565 -2.914 -3.862 1.00 88.69 98 MET A C 1
ATOM 804 O O . MET A 1 98 ? 3.744 -2.191 -4.423 1.00 88.69 98 MET A O 1
ATOM 808 N N . ASP A 1 99 ? 4.210 -3.864 -2.992 1.00 92.88 99 ASP A N 1
ATOM 809 C CA . ASP A 1 99 ? 2.819 -4.195 -2.663 1.00 92.88 99 ASP A CA 1
ATOM 810 C C . ASP A 1 99 ? 2.074 -2.981 -2.086 1.00 92.88 99 ASP A C 1
ATOM 812 O O . ASP A 1 99 ? 0.943 -2.695 -2.477 1.00 92.88 99 ASP A O 1
ATOM 816 N N . ARG A 1 100 ? 2.714 -2.232 -1.177 1.00 93.00 100 ARG A N 1
ATOM 817 C CA . ARG A 1 100 ? 2.157 -1.010 -0.574 1.00 93.00 100 ARG A CA 1
ATOM 818 C C . ARG A 1 100 ? 1.844 0.037 -1.623 1.00 93.00 100 ARG A C 1
ATOM 820 O O . ARG A 1 100 ? 0.739 0.576 -1.621 1.00 93.00 100 ARG A O 1
ATOM 827 N N . THR A 1 101 ? 2.797 0.332 -2.504 1.00 89.31 101 THR A N 1
ATOM 828 C CA . THR A 1 101 ? 2.589 1.386 -3.492 1.00 89.31 101 THR A CA 1
ATOM 829 C C . THR A 1 101 ? 1.585 0.975 -4.556 1.00 89.31 101 THR A C 1
ATOM 831 O O . THR A 1 101 ? 0.702 1.763 -4.871 1.00 89.31 101 THR A O 1
ATOM 834 N N . GLN A 1 102 ? 1.646 -0.259 -5.059 1.00 90.62 102 GLN A N 1
ATOM 835 C CA . GLN A 1 102 ? 0.662 -0.753 -6.026 1.00 90.62 102 GLN A CA 1
ATOM 836 C C . GLN A 1 102 ? -0.757 -0.711 -5.455 1.00 90.62 102 GLN A C 1
ATOM 838 O O . GLN A 1 102 ? -1.673 -0.220 -6.113 1.00 90.62 102 GLN A O 1
ATOM 843 N N . LEU A 1 103 ? -0.933 -1.170 -4.212 1.00 95.00 103 LEU A N 1
ATOM 844 C CA . LEU A 1 103 ? -2.224 -1.132 -3.535 1.00 95.00 103 LEU A CA 1
ATOM 845 C C . LEU A 1 103 ? -2.711 0.308 -3.329 1.00 95.00 103 LEU A C 1
ATOM 847 O O . LEU A 1 103 ? -3.877 0.605 -3.569 1.00 95.00 103 LEU A O 1
ATOM 851 N N . TYR A 1 104 ? -1.825 1.211 -2.913 1.00 93.56 104 TYR A N 1
ATOM 852 C CA . TYR A 1 104 ? -2.166 2.611 -2.677 1.00 93.56 104 TYR A CA 1
ATOM 853 C C . TYR A 1 104 ? -2.548 3.354 -3.962 1.00 93.56 104 TYR A C 1
ATOM 855 O O . TYR A 1 104 ? -3.572 4.032 -3.985 1.00 93.56 104 TYR A O 1
ATOM 863 N N . GLU A 1 105 ? -1.787 3.186 -5.044 1.00 90.06 105 GLU A N 1
ATOM 864 C CA . GLU A 1 105 ? -2.107 3.782 -6.347 1.00 90.06 105 GLU A CA 1
ATOM 865 C C . GLU A 1 105 ? -3.420 3.231 -6.909 1.00 90.06 105 GLU A C 1
ATOM 867 O O . GLU A 1 105 ? -4.251 3.988 -7.407 1.00 90.06 105 GLU A O 1
ATOM 872 N N . MET A 1 106 ? -3.670 1.929 -6.746 1.00 94.06 106 MET A N 1
ATOM 873 C CA . MET A 1 106 ? -4.961 1.330 -7.081 1.00 94.06 106 MET A CA 1
ATOM 874 C C . MET A 1 106 ? -6.106 1.985 -6.292 1.00 94.06 106 MET A C 1
ATOM 876 O O . MET A 1 106 ? -7.140 2.317 -6.867 1.00 94.06 106 MET A O 1
ATOM 880 N N . MET A 1 107 ? -5.928 2.206 -4.987 1.00 95.56 107 MET A N 1
ATOM 881 C CA . MET A 1 107 ? -6.933 2.867 -4.150 1.00 95.56 107 MET A CA 1
ATOM 882 C C . MET A 1 107 ? -7.165 4.329 -4.545 1.00 95.56 107 MET A C 1
ATOM 884 O O . MET A 1 107 ? -8.306 4.793 -4.502 1.00 95.56 107 MET A O 1
ATOM 888 N N . LYS A 1 108 ? -6.109 5.057 -4.923 1.00 92.25 108 LYS A N 1
ATOM 889 C CA . LYS A 1 108 ? -6.223 6.430 -5.431 1.00 92.25 108 LYS A CA 1
ATOM 890 C C . LYS A 1 108 ? -7.006 6.463 -6.731 1.00 92.25 108 LYS A C 1
ATOM 892 O O . LYS A 1 108 ? -8.022 7.146 -6.785 1.00 92.25 108 LYS A O 1
ATOM 897 N N . ARG A 1 109 ? -6.611 5.643 -7.707 1.00 90.75 109 ARG A N 1
ATOM 898 C CA . ARG A 1 109 ? -7.291 5.529 -8.998 1.00 90.75 109 ARG A CA 1
ATOM 899 C C . ARG A 1 109 ? -8.778 5.220 -8.836 1.00 90.75 109 ARG A C 1
ATOM 901 O O . ARG A 1 109 ? -9.609 5.957 -9.341 1.00 90.75 109 ARG A O 1
ATOM 908 N N . LEU A 1 110 ? -9.124 4.182 -8.069 1.00 94.06 110 LEU A N 1
ATOM 909 C CA . LEU A 1 110 ? -10.528 3.812 -7.851 1.00 94.06 110 LEU A CA 1
ATOM 910 C C . LEU A 1 110 ? -11.330 4.928 -7.166 1.00 94.06 110 LEU A C 1
ATOM 912 O O . LEU A 1 110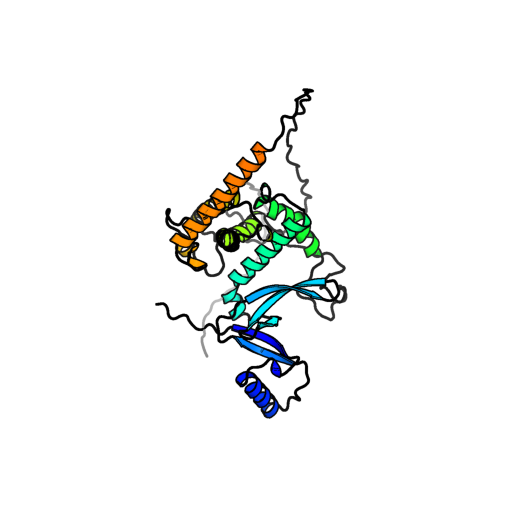 ? -12.516 5.085 -7.433 1.00 94.06 110 LEU A O 1
ATOM 916 N N . LYS A 1 111 ? -10.711 5.707 -6.275 1.00 92.94 111 LYS A N 1
ATOM 917 C CA . LYS A 1 111 ? -11.373 6.847 -5.631 1.00 92.94 111 LYS A CA 1
ATOM 918 C C . LYS A 1 111 ? -11.576 8.014 -6.603 1.00 92.94 111 LYS A C 1
ATOM 920 O O . LYS A 1 111 ? -12.655 8.604 -6.607 1.00 92.94 111 LYS A O 1
ATOM 925 N N . GLU A 1 112 ? -10.547 8.349 -7.376 1.00 88.94 112 GLU A N 1
ATOM 926 C CA . GLU A 1 112 ? -10.537 9.457 -8.339 1.00 88.94 112 GLU A CA 1
ATOM 927 C C . GLU A 1 112 ? -11.516 9.204 -9.493 1.00 88.94 112 GLU A C 1
ATOM 929 O O . GLU A 1 112 ? -12.356 10.059 -9.763 1.00 88.94 112 GLU A O 1
ATOM 934 N N . ASP A 1 113 ? -11.504 8.002 -10.077 1.00 88.25 113 ASP A N 1
ATOM 935 C CA . ASP A 1 113 ? -12.362 7.622 -11.212 1.00 88.25 113 ASP A CA 1
ATOM 936 C C . ASP A 1 113 ? -13.869 7.692 -10.873 1.00 88.25 113 ASP A C 1
ATOM 938 O O . ASP A 1 113 ? -14.705 7.857 -11.760 1.00 88.25 113 ASP A O 1
ATOM 942 N N . HIS A 1 114 ? -14.235 7.603 -9.587 1.00 87.94 114 HIS A N 1
ATOM 943 C CA . HIS A 1 114 ? -15.631 7.569 -9.129 1.00 87.94 114 HIS A CA 1
ATOM 944 C C . HIS A 1 114 ? -16.076 8.791 -8.330 1.00 87.94 114 HIS A C 1
ATOM 946 O O . HIS A 1 114 ? -17.231 8.836 -7.905 1.00 87.94 114 HIS A O 1
ATOM 952 N N . ASN A 1 115 ? -15.190 9.764 -8.090 1.00 88.00 115 ASN A N 1
ATOM 953 C CA . ASN A 1 115 ? -15.462 10.905 -7.208 1.00 88.00 115 ASN A CA 1
ATOM 954 C C . ASN A 1 115 ? -16.102 10.489 -5.863 1.00 88.00 115 ASN A C 1
ATOM 956 O O . ASN A 1 115 ? -16.939 11.206 -5.310 1.00 88.00 115 ASN A O 1
ATOM 960 N N . GLN A 1 116 ? -15.732 9.314 -5.335 1.00 89.12 116 GLN A N 1
ATOM 961 C CA . GLN A 1 116 ? -16.384 8.750 -4.155 1.00 89.12 116 GLN A CA 1
ATOM 962 C C . GLN A 1 116 ? -16.055 9.597 -2.912 1.00 89.12 116 GLN A C 1
ATOM 964 O O . GLN A 1 116 ? -14.873 9.861 -2.644 1.00 89.12 116 GLN A O 1
ATOM 969 N N . PRO A 1 117 ? -17.062 9.986 -2.104 1.00 90.69 117 PRO A N 1
ATOM 970 C CA . PRO A 1 117 ? -16.826 10.603 -0.808 1.00 90.69 117 PRO A CA 1
ATOM 971 C C . PRO A 1 117 ? -15.944 9.719 0.075 1.00 90.69 117 PRO A C 1
ATOM 973 O O . PRO A 1 117 ? -16.170 8.515 0.210 1.00 90.69 117 PRO A O 1
ATOM 976 N N . LEU A 1 118 ? -14.952 10.329 0.727 1.00 90.69 118 LEU A N 1
ATOM 977 C CA . LEU A 1 118 ? -13.982 9.615 1.562 1.00 90.69 118 LEU A CA 1
ATOM 978 C C . LEU A 1 118 ? -14.665 8.802 2.672 1.00 90.69 118 LEU A C 1
ATOM 980 O O . LEU A 1 118 ? -14.155 7.771 3.102 1.00 90.69 118 LEU A O 1
ATOM 984 N N . GLU A 1 119 ? -15.814 9.275 3.156 1.00 91.69 119 GLU A N 1
ATOM 985 C CA . GLU A 1 119 ? -16.657 8.628 4.155 1.00 91.69 119 GLU A CA 1
ATOM 986 C C . GLU A 1 119 ? -17.103 7.224 3.753 1.00 91.69 119 GLU A C 1
ATOM 988 O O . GLU A 1 119 ? -17.220 6.366 4.634 1.00 91.69 119 GLU A O 1
ATOM 993 N N . ASP A 1 120 ? -17.301 6.984 2.462 1.00 91.88 120 ASP A N 1
ATOM 994 C CA . ASP A 1 120 ? -17.868 5.752 1.919 1.00 91.88 120 ASP A CA 1
ATOM 995 C C . ASP A 1 120 ? -16.800 4.795 1.385 1.00 91.88 120 ASP A C 1
ATOM 997 O O . ASP A 1 120 ? -17.081 3.618 1.173 1.00 91.88 120 ASP A O 1
ATOM 1001 N N . CYS A 1 121 ? -15.550 5.257 1.279 1.00 93.25 121 CYS A N 1
ATOM 1002 C CA . CYS A 1 121 ? -14.394 4.439 0.921 1.00 93.25 121 CYS A CA 1
ATOM 1003 C C . CYS A 1 121 ? -14.041 3.442 2.046 1.00 93.25 121 CYS A C 1
ATOM 1005 O O . CYS A 1 121 ? -13.151 3.678 2.875 1.00 93.25 121 CYS A O 1
ATOM 1007 N N . THR A 1 122 ? -14.765 2.321 2.104 1.00 96.56 122 THR A N 1
ATOM 1008 C CA . THR A 1 122 ? -14.473 1.156 2.956 1.00 96.56 122 THR A CA 1
ATOM 1009 C C . THR A 1 122 ? -13.629 0.120 2.211 1.00 96.56 122 THR A C 1
ATOM 1011 O O . THR A 1 122 ? -13.479 0.179 0.993 1.00 96.56 122 THR A O 1
ATOM 1014 N N . VAL A 1 123 ? -13.072 -0.860 2.932 1.00 97.44 123 VAL A N 1
ATO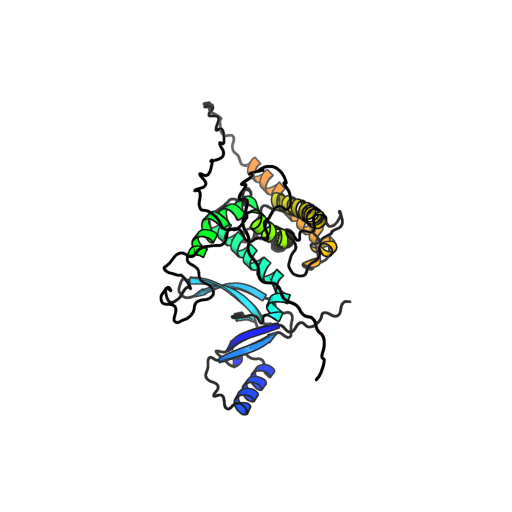M 1015 C CA . VAL A 1 123 ? -12.352 -1.983 2.301 1.00 97.44 123 VAL A CA 1
ATOM 1016 C C . VAL A 1 123 ? -13.287 -2.771 1.394 1.00 97.44 123 VAL A C 1
ATOM 1018 O O . VAL A 1 123 ? -12.919 -3.117 0.279 1.00 97.44 123 VAL A O 1
ATOM 1021 N N . GLU A 1 124 ? -14.509 -3.020 1.855 1.00 97.56 124 GLU A N 1
ATOM 1022 C CA . GLU A 1 124 ? -15.541 -3.712 1.092 1.00 97.56 124 GLU A CA 1
ATOM 1023 C C . GLU A 1 124 ? -15.882 -2.958 -0.204 1.00 97.56 124 GLU A C 1
ATOM 1025 O O . GLU A 1 124 ? -15.970 -3.581 -1.260 1.00 97.56 124 GLU A O 1
ATOM 1030 N N . TRP A 1 125 ? -15.964 -1.623 -0.156 1.00 97.06 125 TRP A N 1
ATOM 1031 C CA . TRP A 1 125 ? -16.151 -0.790 -1.347 1.00 97.06 125 TRP A CA 1
ATOM 1032 C C . TRP A 1 125 ? -14.984 -0.926 -2.334 1.00 97.06 125 TRP A C 1
ATOM 1034 O O . TRP A 1 125 ? -15.204 -1.166 -3.520 1.00 97.06 125 TRP A O 1
ATOM 1044 N N . TYR A 1 126 ? -13.740 -0.859 -1.850 1.00 97.75 126 TYR A N 1
ATOM 1045 C CA . TYR A 1 126 ? -12.558 -1.047 -2.696 1.00 97.75 126 TYR A CA 1
ATOM 1046 C C . TYR A 1 126 ? -12.518 -2.427 -3.360 1.00 97.75 126 TYR A C 1
ATOM 1048 O O . TYR A 1 126 ? -12.159 -2.536 -4.531 1.00 97.75 126 TYR A O 1
ATOM 1056 N N . ILE A 1 127 ? -12.893 -3.479 -2.629 1.00 97.94 127 ILE A N 1
ATOM 1057 C CA . ILE A 1 127 ? -12.972 -4.847 -3.156 1.00 97.94 127 ILE A CA 1
ATOM 1058 C C . ILE A 1 127 ? -14.044 -4.943 -4.245 1.00 97.94 127 ILE A C 1
ATOM 1060 O O . ILE A 1 127 ? -13.779 -5.519 -5.302 1.00 97.94 127 ILE A O 1
ATOM 1064 N N . ALA A 1 128 ? -15.225 -4.364 -4.014 1.00 97.25 128 ALA A N 1
ATOM 1065 C CA . ALA A 1 128 ? -16.301 -4.336 -5.000 1.00 97.25 128 ALA A CA 1
ATOM 1066 C C . ALA A 1 128 ? -15.858 -3.612 -6.281 1.00 97.25 128 ALA A C 1
ATOM 1068 O O . ALA A 1 128 ? -15.936 -4.184 -7.367 1.00 97.25 128 ALA A O 1
ATOM 1069 N N . LYS A 1 129 ? -15.271 -2.414 -6.156 1.00 96.56 129 LYS A N 1
ATOM 1070 C CA . LYS A 1 129 ? -14.779 -1.639 -7.306 1.00 96.56 129 LYS A CA 1
ATOM 1071 C C . LYS A 1 129 ? -13.610 -2.292 -8.033 1.00 96.56 129 LYS A C 1
ATOM 1073 O O . LYS A 1 129 ? -13.550 -2.247 -9.260 1.00 96.56 129 LYS A O 1
ATOM 1078 N N . TYR A 1 130 ? -12.725 -2.983 -7.320 1.00 96.12 130 TYR A N 1
ATOM 1079 C CA . TYR A 1 130 ? -11.698 -3.802 -7.959 1.00 96.12 130 TYR A CA 1
ATOM 1080 C C . TYR A 1 130 ? -12.319 -4.886 -8.855 1.00 96.12 130 TYR A C 1
ATOM 1082 O O . TYR A 1 130 ? -11.904 -5.047 -10.004 1.00 96.12 130 TYR A O 1
ATOM 1090 N N . LYS A 1 131 ? -13.324 -5.611 -8.348 1.00 96.00 131 LYS A N 1
ATOM 1091 C CA . LYS A 1 131 ? -14.017 -6.674 -9.092 1.00 96.00 131 LYS A CA 1
ATOM 1092 C C . LYS A 1 131 ? -14.852 -6.148 -10.261 1.00 96.00 131 LYS A C 1
ATOM 1094 O O . LYS A 1 131 ? -14.950 -6.836 -11.269 1.00 96.00 131 LYS A O 1
ATOM 1099 N N . GLU A 1 132 ? -15.419 -4.956 -10.131 1.00 95.31 132 GLU A N 1
ATOM 1100 C CA . GLU A 1 132 ? -16.244 -4.317 -11.161 1.00 95.31 132 GLU A CA 1
ATOM 1101 C C . GLU A 1 132 ? -15.404 -3.741 -12.312 1.00 95.31 132 GLU A C 1
ATOM 1103 O O . GLU A 1 132 ? -15.811 -3.824 -13.464 1.00 95.31 132 GLU A O 1
ATOM 1108 N N . ILE A 1 133 ? -14.225 -3.178 -12.023 1.00 91.62 133 ILE A N 1
ATOM 1109 C CA . ILE A 1 133 ? -13.508 -2.325 -12.991 1.00 91.62 133 ILE A CA 1
ATOM 1110 C C . ILE A 1 133 ? -12.173 -2.926 -13.402 1.00 91.62 133 ILE A C 1
ATOM 1112 O O . ILE A 1 133 ? -11.894 -3.115 -14.586 1.00 91.62 133 ILE A O 1
ATOM 1116 N N . ILE A 1 134 ? -11.323 -3.232 -12.422 1.00 90.75 134 ILE A N 1
ATOM 1117 C CA . ILE A 1 134 ? -9.959 -3.692 -12.695 1.00 90.75 134 ILE A CA 1
ATOM 1118 C C . ILE A 1 134 ? -9.998 -5.137 -13.183 1.00 90.75 134 ILE A C 1
ATOM 1120 O O . ILE A 1 134 ? -9.358 -5.479 -14.177 1.00 90.75 134 ILE A O 1
ATOM 1124 N N . ARG A 1 135 ? -10.799 -5.983 -12.526 1.00 91.69 135 ARG A N 1
ATOM 1125 C CA . ARG A 1 135 ? -10.856 -7.406 -12.852 1.00 91.69 135 ARG A CA 1
ATOM 1126 C C . ARG A 1 135 ? -11.333 -7.678 -14.285 1.00 91.69 135 ARG A C 1
ATOM 1128 O O . ARG A 1 135 ? -10.706 -8.511 -14.934 1.00 91.69 135 ARG A O 1
ATOM 1135 N N . PRO A 1 136 ? -12.371 -7.016 -14.829 1.00 91.56 136 PRO A N 1
ATOM 1136 C CA . PRO A 1 136 ? -12.761 -7.229 -16.219 1.00 91.56 136 PRO A CA 1
ATOM 1137 C C . PRO A 1 136 ? -11.708 -6.730 -17.210 1.00 91.56 136 PRO A C 1
ATOM 1139 O O . PRO A 1 136 ? -11.471 -7.401 -18.211 1.00 91.56 136 PRO A O 1
ATOM 1142 N N . ALA A 1 137 ? -11.018 -5.624 -16.908 1.00 87.88 137 ALA A N 1
ATOM 1143 C CA . ALA A 1 137 ? -9.929 -5.119 -17.745 1.00 87.88 137 ALA A CA 1
ATOM 1144 C C . ALA A 1 137 ? -8.754 -6.115 -17.841 1.00 87.88 137 ALA A C 1
ATOM 1146 O O . ALA A 1 137 ? -8.149 -6.275 -18.904 1.00 87.88 137 ALA A O 1
ATOM 1147 N N . ASP A 1 138 ? -8.478 -6.868 -16.770 1.00 88.19 138 ASP A N 1
ATOM 1148 C CA . ASP A 1 138 ? -7.440 -7.905 -16.768 1.00 88.19 138 ASP A CA 1
ATOM 1149 C C . ASP A 1 138 ? -7.721 -9.058 -17.749 1.00 88.19 138 ASP A C 1
ATOM 1151 O O . ASP A 1 138 ? -6.782 -9.765 -18.133 1.00 88.19 138 ASP A O 1
ATOM 1155 N N . LYS A 1 139 ? -8.970 -9.252 -18.212 1.00 89.50 139 LYS A N 1
ATOM 1156 C CA . LYS A 1 139 ? -9.294 -10.284 -19.219 1.00 89.50 139 LYS A CA 1
ATOM 1157 C C . LYS A 1 139 ? -8.476 -10.087 -20.490 1.00 89.50 139 LYS A C 1
ATOM 1159 O O . LYS A 1 139 ? -8.034 -11.072 -21.076 1.00 89.50 139 LYS A O 1
ATOM 1164 N N . HIS A 1 140 ? -8.218 -8.835 -20.854 1.00 86.44 140 HIS A N 1
ATOM 1165 C CA . HIS A 1 140 ? -7.488 -8.476 -22.064 1.00 86.44 140 HIS A CA 1
ATOM 1166 C C . HIS A 1 140 ? -6.038 -8.064 -21.794 1.00 86.44 140 HIS A C 1
ATOM 1168 O O . HIS A 1 140 ? -5.260 -7.945 -22.724 1.00 86.44 140 HIS A O 1
ATOM 1174 N N . ARG A 1 141 ? -5.609 -7.859 -20.545 1.00 83.56 141 ARG A N 1
ATOM 1175 C CA . ARG A 1 141 ? -4.268 -7.316 -20.269 1.00 83.56 141 ARG A CA 1
ATOM 1176 C C . ARG A 1 141 ? -3.198 -8.385 -20.048 1.00 83.56 141 ARG A C 1
ATOM 1178 O O . ARG A 1 141 ? -3.107 -8.957 -18.962 1.00 83.56 141 ARG A O 1
ATOM 1185 N N . ARG A 1 142 ? -2.293 -8.605 -20.997 1.00 78.19 142 ARG A N 1
ATOM 1186 C CA . ARG A 1 142 ? -1.190 -9.570 -20.880 1.00 78.19 142 ARG A CA 1
ATOM 1187 C C . ARG A 1 142 ? 0.144 -8.901 -20.540 1.00 78.19 142 ARG A C 1
ATOM 1189 O O . ARG A 1 142 ? 0.711 -8.167 -21.335 1.00 78.19 142 ARG A O 1
ATOM 1196 N N . LEU A 1 143 ? 0.665 -9.205 -19.347 1.00 73.94 143 LEU A N 1
ATOM 1197 C CA . LEU A 1 143 ? 1.954 -8.676 -18.873 1.00 73.94 143 LEU A CA 1
ATOM 1198 C C . LEU A 1 143 ? 3.165 -9.363 -19.522 1.00 73.94 143 LEU A C 1
ATOM 1200 O O . LEU A 1 143 ? 4.196 -8.729 -19.707 1.00 73.94 143 LEU A O 1
ATOM 1204 N N . ILE A 1 144 ? 3.042 -10.649 -19.860 1.00 74.06 144 ILE A N 1
ATOM 1205 C CA . ILE A 1 144 ? 4.092 -11.436 -20.519 1.00 74.06 144 ILE A CA 1
ATOM 1206 C C . ILE A 1 144 ? 3.588 -11.776 -21.918 1.00 74.06 144 ILE A C 1
ATOM 1208 O O . ILE A 1 144 ? 2.801 -12.712 -22.079 1.00 74.06 144 ILE A O 1
ATOM 1212 N N . CYS A 1 145 ? 3.983 -10.973 -22.901 1.00 68.19 145 CYS A N 1
ATOM 1213 C CA . CYS A 1 145 ? 3.705 -11.202 -24.315 1.00 68.19 145 CYS A CA 1
ATOM 1214 C C . CYS A 1 145 ? 4.989 -11.624 -25.028 1.00 68.19 145 CYS A C 1
ATOM 1216 O O . CYS A 1 145 ? 6.065 -11.098 -24.735 1.00 68.19 145 CYS A O 1
ATOM 1218 N N . ASP A 1 146 ? 4.858 -12.574 -25.949 1.00 72.06 146 ASP A N 1
ATOM 1219 C CA . ASP A 1 146 ? 5.914 -12.832 -26.918 1.00 72.06 146 ASP A CA 1
ATOM 1220 C C . ASP A 1 146 ? 5.758 -11.845 -28.081 1.00 72.06 146 ASP A C 1
ATOM 1222 O O . ASP A 1 146 ? 4.642 -11.438 -28.412 1.00 72.06 146 ASP A O 1
ATOM 1226 N N . LYS A 1 147 ? 6.869 -11.433 -28.690 1.00 70.06 147 LYS A N 1
ATOM 1227 C CA . LYS A 1 147 ? 6.842 -10.520 -29.843 1.00 70.06 147 LYS A CA 1
ATOM 1228 C C . LYS A 1 147 ? 6.189 -11.163 -31.061 1.00 70.06 147 LYS A C 1
ATOM 1230 O O . LYS A 1 147 ? 5.621 -10.446 -31.880 1.00 70.06 147 LYS A O 1
ATOM 1235 N N . ASP A 1 148 ? 6.246 -12.487 -31.132 1.00 77.31 148 ASP A N 1
ATOM 1236 C CA . ASP A 1 148 ? 5.686 -13.278 -32.225 1.00 77.31 148 ASP A CA 1
ATOM 1237 C C . ASP A 1 148 ? 4.206 -13.641 -31.992 1.00 77.31 148 ASP A C 1
ATOM 1239 O O . ASP A 1 148 ? 3.575 -14.297 -32.822 1.00 77.31 148 ASP A O 1
ATOM 1243 N N . ASP A 1 149 ? 3.614 -13.204 -30.874 1.00 73.44 149 ASP A N 1
ATOM 1244 C CA . ASP A 1 149 ? 2.224 -13.507 -30.555 1.00 73.44 149 ASP A CA 1
ATOM 1245 C C . ASP A 1 149 ? 1.256 -12.615 -31.358 1.00 73.44 149 ASP A C 1
ATOM 1247 O O . ASP A 1 149 ? 1.086 -11.413 -31.127 1.00 73.44 149 ASP A O 1
ATOM 1251 N N . THR A 1 150 ? 0.605 -13.246 -32.335 1.00 75.12 150 THR A N 1
ATOM 1252 C CA . THR A 1 150 ? -0.341 -12.627 -33.281 1.00 75.12 150 THR A CA 1
ATOM 1253 C C . THR A 1 150 ? -1.629 -12.089 -32.638 1.00 75.12 150 THR A C 1
ATOM 1255 O O . THR A 1 150 ? -2.372 -11.320 -33.269 1.00 75.12 150 THR A O 1
ATOM 1258 N N . ASP A 1 151 ? -1.906 -12.453 -31.382 1.00 71.19 151 ASP A N 1
ATOM 1259 C CA . ASP A 1 151 ? -3.125 -12.070 -30.663 1.00 71.19 151 ASP A CA 1
ATOM 1260 C C . ASP A 1 151 ? -3.031 -10.690 -29.981 1.00 71.19 151 ASP A C 1
ATOM 1262 O O . ASP A 1 151 ? -3.933 -10.282 -29.244 1.00 71.19 151 ASP A O 1
ATOM 1266 N N . HIS A 1 152 ? -1.953 -9.934 -30.212 1.00 64.56 152 HIS A N 1
ATOM 1267 C CA . HIS A 1 152 ? -1.694 -8.669 -29.518 1.00 64.56 152 HIS A CA 1
ATOM 1268 C C . HIS A 1 152 ? -1.898 -7.427 -30.382 1.00 64.56 152 HIS A C 1
ATOM 1270 O O . HIS A 1 152 ? -1.537 -7.373 -31.560 1.00 64.56 152 HIS A O 1
ATOM 1276 N N . THR A 1 153 ? -2.445 -6.376 -29.768 1.00 63.69 153 THR A N 1
ATOM 1277 C CA . THR A 1 153 ? -2.254 -5.009 -30.252 1.00 63.69 153 THR A CA 1
ATOM 1278 C C . THR A 1 153 ? -0.872 -4.547 -29.795 1.00 63.69 153 THR A C 1
ATOM 1280 O O . THR A 1 153 ? -0.593 -4.430 -28.607 1.00 63.69 153 THR A O 1
ATOM 1283 N N . LEU A 1 154 ? 0.017 -4.342 -30.769 1.00 54.84 154 LEU A N 1
ATOM 1284 C CA . LEU A 1 154 ? 1.486 -4.262 -30.683 1.00 54.84 154 LEU A CA 1
ATOM 1285 C C . LEU A 1 154 ? 2.135 -3.282 -29.671 1.00 54.84 154 LEU A C 1
ATOM 1287 O O . LEU A 1 154 ? 3.352 -3.115 -29.731 1.00 54.84 154 LEU A O 1
ATOM 1291 N N . LYS A 1 155 ? 1.413 -2.594 -28.771 1.00 61.69 155 LYS A 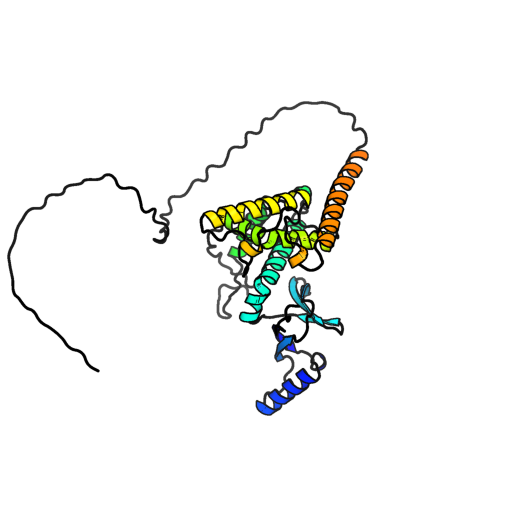N 1
ATOM 1292 C CA . LYS A 1 155 ? 2.017 -1.526 -27.941 1.00 61.69 155 LYS A CA 1
ATOM 1293 C C . LYS A 1 155 ? 1.661 -1.486 -26.456 1.00 61.69 155 LYS A C 1
ATOM 1295 O O . LYS A 1 155 ? 2.474 -0.978 -25.693 1.00 61.69 155 LYS A O 1
ATOM 1300 N N . ASP A 1 156 ? 0.515 -1.998 -26.023 1.00 67.38 156 ASP A N 1
ATOM 1301 C CA . ASP A 1 156 ? 0.028 -1.826 -24.641 1.00 67.38 156 ASP A CA 1
ATOM 1302 C C . ASP A 1 156 ? -0.130 -3.143 -23.862 1.00 67.38 156 ASP A C 1
ATOM 1304 O O . ASP A 1 156 ? -0.467 -3.134 -22.676 1.00 67.38 156 ASP A O 1
ATOM 1308 N N . GLY A 1 157 ? 0.151 -4.279 -24.510 1.00 71.94 157 GLY A N 1
ATOM 1309 C CA . GLY A 1 157 ? -0.048 -5.606 -23.931 1.00 71.94 157 GLY A CA 1
ATOM 1310 C C . GLY A 1 157 ? -1.517 -6.032 -23.894 1.00 71.94 157 GLY A C 1
ATOM 1311 O O . GLY A 1 157 ? -1.853 -6.972 -23.175 1.00 71.94 157 GLY A O 1
ATOM 1312 N N . THR A 1 158 ? -2.400 -5.365 -24.642 1.00 81.38 158 THR A N 1
ATOM 1313 C CA . THR A 1 158 ? -3.804 -5.763 -24.760 1.00 81.38 158 THR A CA 1
ATOM 1314 C C . THR A 1 158 ? -3.946 -6.912 -25.771 1.00 81.38 158 THR A C 1
ATOM 1316 O O . THR A 1 158 ? -3.442 -6.857 -26.896 1.00 81.38 158 THR A O 1
ATOM 1319 N N . SER A 1 159 ? -4.604 -7.998 -25.362 1.00 83.56 159 SER A N 1
ATOM 1320 C CA . SER A 1 159 ? -4.954 -9.142 -26.200 1.00 83.56 159 SER A CA 1
ATOM 1321 C C . SER A 1 159 ? -6.324 -8.942 -26.832 1.00 83.56 159 SER A C 1
ATOM 1323 O O . SER A 1 159 ? -7.274 -8.489 -26.184 1.00 83.56 159 SER A O 1
ATOM 1325 N N . LYS A 1 160 ? -6.445 -9.332 -28.103 1.00 83.56 160 LYS A N 1
ATOM 1326 C CA . LYS A 1 160 ? -7.722 -9.282 -28.825 1.00 83.56 160 LYS A CA 1
ATOM 1327 C C . LYS A 1 160 ? -8.725 -10.243 -28.195 1.00 83.56 160 LYS A C 1
ATOM 1329 O O . LYS A 1 160 ? -9.892 -9.894 -28.027 1.00 83.56 160 LYS A O 1
ATOM 1334 N N . ARG A 1 161 ? -8.273 -11.438 -27.806 1.00 84.56 161 ARG A N 1
ATOM 1335 C CA . ARG A 1 161 ? -9.131 -12.446 -27.177 1.00 84.56 161 ARG A CA 1
ATOM 1336 C C . ARG A 1 161 ? -9.189 -12.258 -25.657 1.00 84.56 161 ARG A C 1
ATOM 1338 O O . ARG A 1 161 ? -8.152 -11.998 -25.034 1.00 84.56 161 ARG A O 1
ATOM 1345 N N . PRO A 1 162 ? -10.379 -12.396 -25.042 1.00 87.88 162 PRO A N 1
ATOM 1346 C CA . PRO A 1 162 ? -10.504 -12.406 -23.593 1.00 87.88 162 PRO A CA 1
ATOM 1347 C C . PRO A 1 162 ? -9.889 -13.688 -23.030 1.00 87.88 162 PRO A C 1
ATOM 1349 O O . PRO A 1 162 ? -10.062 -14.776 -23.576 1.00 87.88 162 PRO A O 1
ATOM 1352 N N . ARG A 1 163 ? -9.185 -13.566 -21.908 1.00 86.50 163 ARG A N 1
ATOM 1353 C CA . ARG A 1 163 ? -8.571 -14.700 -21.213 1.00 86.50 163 ARG A CA 1
ATOM 1354 C C . ARG A 1 163 ? -9.435 -15.176 -20.058 1.00 86.50 163 ARG A C 1
ATOM 1356 O O . ARG A 1 163 ? -10.170 -14.400 -19.443 1.00 86.50 163 ARG A O 1
ATOM 1363 N N . PHE A 1 164 ? -9.260 -16.447 -19.711 1.00 88.00 164 PHE A N 1
ATOM 1364 C CA . PHE A 1 164 ? -9.821 -17.011 -18.494 1.00 88.00 164 PHE A CA 1
ATOM 1365 C C . PHE A 1 164 ? -9.034 -16.516 -17.289 1.00 88.00 164 PHE A C 1
ATOM 1367 O O . PHE A 1 164 ? -7.848 -16.795 -17.109 1.00 88.00 164 PHE A O 1
ATOM 1374 N N . LEU A 1 165 ? -9.714 -15.729 -16.471 1.00 88.44 165 LEU A N 1
ATOM 1375 C CA . LEU A 1 165 ? -9.183 -15.245 -15.215 1.00 88.44 165 LEU A CA 1
ATOM 1376 C C . LEU A 1 165 ? -9.475 -16.278 -14.129 1.00 88.44 165 LEU A C 1
ATOM 1378 O O . LEU A 1 165 ? -10.609 -16.734 -14.013 1.00 88.44 165 LEU A O 1
ATOM 1382 N N . ARG A 1 166 ? -8.472 -16.615 -13.308 1.00 89.00 166 ARG A N 1
ATOM 1383 C CA . ARG A 1 166 ? -8.682 -17.472 -12.127 1.00 89.00 166 ARG A CA 1
ATOM 1384 C C . ARG A 1 166 ? -9.781 -16.892 -11.233 1.00 89.00 166 ARG A C 1
ATOM 1386 O O . ARG A 1 166 ? -9.931 -15.668 -11.163 1.00 89.00 166 ARG A O 1
ATOM 1393 N N . HIS A 1 167 ? -10.527 -17.734 -10.527 1.00 91.94 167 HIS A N 1
ATOM 1394 C CA . HIS A 1 167 ? -11.425 -17.219 -9.498 1.00 91.94 167 HIS A CA 1
ATOM 1395 C C . HIS A 1 167 ? -10.619 -16.398 -8.476 1.00 91.94 167 HIS A C 1
ATOM 1397 O O . HIS A 1 167 ? -9.467 -16.716 -8.183 1.00 91.94 167 HIS A O 1
ATOM 1403 N N . LEU A 1 168 ? -11.202 -15.303 -7.990 1.00 93.62 168 LEU A N 1
ATOM 1404 C CA . LEU A 1 168 ? -10.570 -14.442 -6.998 1.00 93.62 168 LEU A CA 1
ATOM 1405 C C . LEU A 1 168 ? -11.556 -14.175 -5.864 1.00 93.62 168 LEU A C 1
ATOM 1407 O O . LEU A 1 168 ? -12.489 -13.368 -5.997 1.00 93.62 168 LEU A O 1
ATOM 1411 N N . ALA A 1 169 ? -11.331 -14.859 -4.746 1.00 96.69 169 ALA A N 1
ATOM 1412 C CA . ALA A 1 169 ? -12.191 -14.758 -3.585 1.00 96.69 169 ALA A CA 1
ATOM 1413 C C . ALA A 1 169 ? -12.095 -13.355 -2.963 1.00 96.69 169 ALA A C 1
ATOM 1415 O O . ALA A 1 169 ? -11.053 -12.691 -2.977 1.00 96.69 169 ALA A O 1
ATOM 1416 N N . SER A 1 170 ? -13.201 -12.871 -2.389 1.00 96.88 170 SER A N 1
ATOM 1417 C CA . SER A 1 170 ? -13.198 -11.583 -1.677 1.00 96.88 170 SER A CA 1
ATOM 1418 C C . SER A 1 170 ? -12.273 -11.616 -0.452 1.00 96.88 170 SER A C 1
ATOM 1420 O O . SER A 1 170 ? -11.696 -10.590 -0.090 1.00 96.88 170 SER A O 1
ATOM 1422 N N . SER A 1 171 ? -12.103 -12.789 0.166 1.00 97.00 171 SER A N 1
ATOM 1423 C CA . SER A 1 171 ? -11.177 -13.035 1.275 1.00 97.00 171 SER A CA 1
ATOM 1424 C C . SER A 1 171 ? -9.716 -12.806 0.881 1.00 97.00 171 SER A C 1
ATOM 1426 O O . SER A 1 171 ? -8.988 -12.200 1.668 1.00 97.00 171 SER A O 1
ATOM 1428 N N . ASP A 1 172 ? -9.306 -13.197 -0.329 1.00 96.44 172 ASP A N 1
ATOM 1429 C CA . ASP A 1 172 ? -7.941 -12.996 -0.840 1.00 96.44 172 ASP A CA 1
ATOM 1430 C C . ASP A 1 172 ? -7.638 -11.518 -1.056 1.00 96.44 172 ASP A C 1
ATOM 1432 O O . ASP A 1 172 ? -6.602 -11.002 -0.630 1.00 96.44 172 ASP A O 1
ATOM 1436 N N . LEU A 1 173 ? -8.578 -10.798 -1.673 1.00 97.44 173 LEU A N 1
ATOM 1437 C CA . LEU A 1 173 ? -8.468 -9.351 -1.834 1.00 97.44 173 LEU A CA 1
ATOM 1438 C C . LEU A 1 173 ? -8.399 -8.666 -0.468 1.00 97.44 173 LEU A C 1
ATOM 1440 O O . LEU A 1 173 ? -7.513 -7.847 -0.224 1.00 97.44 173 LEU A O 1
ATOM 1444 N N . LYS A 1 174 ? -9.275 -9.052 0.465 1.00 98.44 174 LYS A N 1
ATOM 1445 C CA . LYS A 1 174 ? -9.265 -8.530 1.835 1.00 98.44 174 LYS A CA 1
ATOM 1446 C C . LYS A 1 174 ? -7.955 -8.838 2.558 1.00 98.44 174 LYS A C 1
ATOM 1448 O O . LYS A 1 174 ? -7.472 -7.971 3.284 1.00 98.44 174 LYS A O 1
ATOM 1453 N N . ALA A 1 175 ? -7.345 -10.001 2.322 1.00 98.19 175 ALA A N 1
ATOM 1454 C CA . ALA A 1 175 ? -6.031 -10.354 2.855 1.00 98.19 175 ALA A CA 1
ATOM 1455 C C . ALA A 1 175 ? -4.935 -9.406 2.343 1.00 98.19 175 ALA A C 1
ATOM 1457 O O . ALA A 1 175 ? -4.075 -8.991 3.118 1.00 98.19 175 ALA A O 1
ATOM 1458 N N . ARG A 1 176 ? -4.983 -8.995 1.066 1.00 97.75 176 ARG A N 1
ATOM 1459 C CA . ARG A 1 176 ? -4.041 -8.007 0.502 1.00 97.75 176 ARG A CA 1
ATOM 1460 C C . ARG A 1 176 ? -4.168 -6.644 1.182 1.00 97.75 176 ARG A C 1
ATOM 1462 O O . ARG A 1 176 ? -3.153 -6.063 1.564 1.00 97.75 176 ARG A O 1
ATOM 1469 N N . PHE A 1 177 ? -5.395 -6.167 1.408 1.00 98.31 177 PHE A N 1
ATOM 1470 C CA . PHE A 1 177 ? -5.628 -4.946 2.190 1.00 98.31 177 PHE A CA 1
ATOM 1471 C C . PHE A 1 177 ? -5.166 -5.096 3.638 1.00 98.31 177 PHE A C 1
ATOM 1473 O O . PHE A 1 177 ? -4.513 -4.202 4.173 1.00 98.31 177 PHE A O 1
ATOM 1480 N N . ALA A 1 178 ? -5.474 -6.232 4.266 1.00 98.38 178 ALA A N 1
ATOM 1481 C CA . ALA A 1 178 ? -5.071 -6.537 5.630 1.00 98.38 178 ALA A CA 1
ATOM 1482 C C . ALA A 1 178 ? -3.546 -6.522 5.782 1.00 98.38 178 ALA A C 1
ATOM 1484 O O . ALA A 1 178 ? -3.044 -5.915 6.723 1.00 98.38 178 ALA A O 1
ATOM 1485 N N . ALA A 1 179 ? -2.800 -7.099 4.837 1.00 98.19 179 ALA A N 1
ATOM 1486 C CA . ALA A 1 179 ? -1.339 -7.156 4.869 1.00 98.19 179 ALA A CA 1
ATOM 1487 C C . ALA A 1 179 ? -0.669 -5.775 4.948 1.00 98.19 179 ALA A C 1
ATOM 1489 O O . ALA A 1 179 ? 0.386 -5.643 5.563 1.00 98.19 179 ALA A O 1
ATOM 1490 N N . GLN A 1 180 ? -1.288 -4.741 4.372 1.00 97.94 180 GLN A N 1
ATOM 1491 C CA . GLN A 1 180 ? -0.734 -3.382 4.336 1.00 97.94 180 GLN A CA 1
ATOM 1492 C C . GLN A 1 180 ? -1.577 -2.359 5.117 1.00 97.94 180 GLN A C 1
ATOM 1494 O O . GLN A 1 180 ? -1.345 -1.153 5.005 1.00 97.94 180 GLN A O 1
ATOM 1499 N N . ALA A 1 181 ? -2.537 -2.814 5.931 1.00 98.00 181 ALA A N 1
ATOM 1500 C CA . ALA A 1 181 ? -3.532 -1.959 6.578 1.00 98.00 181 ALA A CA 1
ATOM 1501 C C . ALA A 1 181 ? -2.901 -0.870 7.458 1.00 98.00 181 ALA A C 1
ATOM 1503 O O . ALA A 1 181 ? -3.257 0.308 7.344 1.00 98.00 181 ALA A O 1
ATOM 1504 N N . GLU A 1 182 ? -1.934 -1.238 8.303 1.00 97.50 182 GLU A N 1
ATOM 1505 C CA . GLU A 1 182 ? -1.277 -0.282 9.195 1.00 97.50 182 GLU A CA 1
ATOM 1506 C C . GLU A 1 182 ? -0.346 0.668 8.437 1.00 97.50 182 GLU A C 1
ATOM 1508 O O . GLU A 1 182 ? -0.205 1.822 8.841 1.00 97.50 182 GLU A O 1
ATOM 1513 N N . TRP A 1 183 ? 0.267 0.216 7.335 1.00 96.62 183 TRP A N 1
ATOM 1514 C CA . TRP A 1 183 ? 1.098 1.088 6.501 1.00 96.62 183 TRP A CA 1
ATOM 1515 C C . TRP A 1 183 ? 0.249 2.146 5.798 1.00 96.62 183 TRP A C 1
ATOM 1517 O O . TRP A 1 183 ? 0.606 3.317 5.839 1.00 96.62 183 TRP A O 1
ATOM 1527 N N . ILE A 1 184 ? -0.900 1.769 5.222 1.00 96.56 184 ILE A N 1
ATOM 1528 C CA . ILE A 1 184 ? -1.832 2.721 4.591 1.00 96.56 184 ILE A CA 1
ATOM 1529 C C . ILE A 1 184 ? -2.263 3.784 5.607 1.00 96.56 184 ILE A C 1
ATOM 1531 O O . ILE A 1 184 ? -2.253 4.980 5.310 1.00 96.56 184 ILE A O 1
ATOM 1535 N N . LEU A 1 185 ? -2.579 3.353 6.834 1.00 96.19 185 LEU A N 1
ATOM 1536 C CA . LEU A 1 185 ? -2.929 4.260 7.920 1.00 96.19 185 LEU A CA 1
ATOM 1537 C C . LEU A 1 185 ? -1.779 5.222 8.249 1.00 96.19 185 LEU A C 1
ATOM 1539 O O . LEU A 1 185 ? -2.004 6.429 8.333 1.00 96.19 185 LEU A O 1
ATOM 1543 N N . ALA A 1 186 ? -0.562 4.698 8.422 1.00 95.25 186 ALA A N 1
ATOM 1544 C CA . ALA A 1 186 ? 0.630 5.488 8.719 1.00 95.25 186 ALA A CA 1
ATOM 1545 C C . ALA A 1 186 ? 0.958 6.482 7.592 1.00 95.25 186 ALA A C 1
ATOM 1547 O O . ALA A 1 186 ? 1.229 7.651 7.864 1.00 95.25 186 ALA A O 1
ATOM 1548 N N . ASN A 1 187 ? 0.866 6.047 6.334 1.00 93.50 187 ASN A N 1
ATOM 1549 C CA . ASN A 1 187 ? 1.115 6.870 5.155 1.00 93.50 187 ASN A CA 1
ATOM 1550 C C . ASN A 1 187 ? 0.152 8.065 5.096 1.00 93.50 187 ASN A C 1
ATOM 1552 O O . ASN A 1 187 ? 0.584 9.211 4.976 1.00 93.50 187 ASN A O 1
ATOM 1556 N N . GLN A 1 188 ? -1.151 7.828 5.275 1.00 93.88 188 GLN A N 1
ATOM 1557 C CA . GLN A 1 188 ? -2.147 8.899 5.212 1.00 93.88 188 GLN A CA 1
ATOM 1558 C C . GLN A 1 188 ? -1.988 9.920 6.358 1.00 93.88 188 GLN A C 1
ATOM 1560 O O . GLN A 1 188 ? -2.037 11.132 6.128 1.00 93.88 188 GLN A O 1
ATOM 1565 N N . ILE A 1 189 ? -1.734 9.471 7.596 1.00 94.44 189 ILE A N 1
ATOM 1566 C CA . ILE A 1 189 ? -1.543 10.395 8.735 1.00 94.44 189 ILE A CA 1
ATOM 1567 C C . ILE A 1 189 ? -0.188 11.122 8.702 1.00 94.44 189 ILE A C 1
ATOM 1569 O O . ILE A 1 189 ? -0.067 12.210 9.279 1.00 94.44 189 ILE A O 1
ATOM 1573 N N . ALA A 1 190 ? 0.829 10.541 8.059 1.00 89.81 190 ALA A N 1
ATOM 1574 C CA . ALA A 1 190 ? 2.131 11.173 7.878 1.00 89.81 190 ALA A CA 1
ATOM 1575 C C . ALA A 1 190 ? 2.030 12.352 6.907 1.00 89.81 190 ALA A C 1
ATOM 1577 O O . ALA A 1 190 ? 2.413 13.467 7.278 1.00 89.81 190 ALA A O 1
ATOM 1578 N N . THR A 1 191 ? 1.453 12.109 5.727 1.00 87.06 191 THR A N 1
ATOM 1579 C CA . THR A 1 191 ? 1.341 13.085 4.635 1.00 87.06 191 THR A CA 1
ATOM 1580 C C . THR A 1 191 ? 0.389 14.229 4.974 1.00 87.06 191 THR A C 1
ATOM 1582 O O . THR A 1 191 ? 0.663 15.379 4.641 1.00 87.06 191 THR A O 1
ATOM 1585 N N . ALA A 1 192 ? -0.704 13.947 5.693 1.00 77.56 192 ALA A N 1
ATOM 1586 C CA . ALA A 1 192 ? -1.669 14.939 6.183 1.00 77.56 192 ALA A CA 1
ATOM 1587 C C . ALA A 1 192 ? -2.284 15.870 5.105 1.00 77.56 192 ALA A C 1
ATOM 1589 O O . ALA A 1 192 ? -2.871 16.902 5.467 1.00 77.56 192 ALA A O 1
ATOM 1590 N N . SER A 1 193 ? -2.189 15.490 3.822 1.00 84.56 193 SER A N 1
ATOM 1591 C CA . SER A 1 193 ? -2.785 16.172 2.668 1.00 84.56 193 SER A CA 1
ATOM 1592 C C . SER A 1 193 ? -4.112 15.523 2.272 1.00 84.56 193 SER A C 1
ATOM 1594 O O . SER A 1 193 ? -4.214 14.298 2.197 1.00 84.56 193 SER A O 1
ATOM 1596 N N . LYS A 1 194 ? -5.114 16.354 1.960 1.00 79.44 194 LYS A N 1
ATOM 1597 C CA . LYS A 1 194 ? -6.444 15.897 1.521 1.00 79.44 194 LYS A CA 1
ATOM 1598 C C . LYS A 1 194 ? -6.404 15.160 0.182 1.00 79.44 194 LYS A C 1
ATOM 1600 O O . LYS A 1 194 ? -7.202 14.260 -0.046 1.00 79.44 194 LYS A O 1
ATOM 1605 N N . GLU A 1 195 ? -5.472 15.532 -0.691 1.00 79.06 195 GLU A N 1
ATOM 1606 C CA . GLU A 1 195 ? -5.294 14.907 -2.010 1.00 79.06 195 GLU A CA 1
ATOM 1607 C C . GLU A 1 195 ? -4.798 13.462 -1.886 1.00 79.06 195 GLU A C 1
ATOM 1609 O O . GLU A 1 195 ? -5.063 12.621 -2.735 1.00 79.06 195 GLU A O 1
ATOM 1614 N N . THR A 1 196 ? -4.114 13.156 -0.783 1.00 81.88 196 THR A N 1
ATOM 1615 C CA . THR A 1 196 ? -3.563 11.827 -0.499 1.00 81.88 196 THR A CA 1
ATOM 1616 C C . THR A 1 196 ? -4.479 10.961 0.364 1.00 81.88 196 THR A C 1
ATOM 1618 O O . THR A 1 196 ? -4.140 9.815 0.671 1.00 81.88 196 THR A O 1
ATOM 1621 N N . ASP A 1 197 ? -5.637 11.488 0.772 1.00 91.25 197 ASP A N 1
ATOM 1622 C CA . ASP A 1 197 ? -6.598 10.739 1.570 1.00 91.25 197 ASP A CA 1
ATOM 1623 C C . ASP A 1 197 ? -7.310 9.713 0.686 1.00 91.25 197 ASP A C 1
ATOM 1625 O O . ASP A 1 197 ? -8.088 10.073 -0.196 1.00 91.25 197 ASP A O 1
ATOM 1629 N N . VAL A 1 198 ? -7.071 8.429 0.939 1.00 94.75 198 VAL A N 1
ATOM 1630 C CA . VAL A 1 198 ? -7.754 7.322 0.249 1.00 94.75 198 VAL A CA 1
ATOM 1631 C C . VAL A 1 198 ? -8.809 6.680 1.140 1.00 94.75 198 VAL A C 1
ATOM 1633 O O . VAL A 1 198 ? -9.829 6.213 0.658 1.00 94.75 198 VAL A O 1
ATOM 1636 N N . VAL A 1 199 ? -8.631 6.715 2.461 1.00 94.81 199 VAL A N 1
ATOM 1637 C CA . VAL A 1 199 ? -9.540 6.043 3.394 1.00 94.81 199 VAL A CA 1
ATOM 1638 C C . VAL A 1 199 ? -10.124 6.986 4.433 1.00 94.81 199 VAL A C 1
ATOM 1640 O O . VAL A 1 199 ? -9.488 7.942 4.884 1.00 94.81 199 VAL A O 1
ATOM 1643 N N . ASN A 1 200 ? -11.328 6.668 4.909 1.00 94.62 200 ASN A N 1
ATOM 1644 C CA . ASN A 1 200 ? -11.844 7.281 6.124 1.00 94.62 200 ASN A CA 1
ATOM 1645 C C . ASN A 1 200 ? -11.029 6.807 7.338 1.00 94.62 200 ASN A C 1
ATOM 1647 O O . ASN A 1 200 ? -11.149 5.656 7.759 1.00 94.62 200 ASN A O 1
ATOM 1651 N N . LEU A 1 201 ? -10.259 7.701 7.966 1.00 95.00 201 LEU A N 1
ATOM 1652 C CA . LEU A 1 201 ? -9.377 7.352 9.092 1.00 95.00 201 LEU A CA 1
ATOM 1653 C C . LEU A 1 201 ? -10.095 6.647 10.257 1.00 95.00 201 LEU A C 1
ATOM 1655 O O . LEU A 1 201 ? -9.528 5.757 10.895 1.00 95.00 201 LEU A O 1
ATOM 1659 N N . LYS A 1 202 ? -11.353 7.002 10.550 1.00 95.62 202 LYS A N 1
ATOM 1660 C CA . LYS A 1 202 ? -12.113 6.369 11.641 1.00 95.62 202 LYS A CA 1
ATOM 1661 C C . LYS A 1 202 ? -12.511 4.935 11.283 1.00 95.62 202 LYS A C 1
ATOM 1663 O O . LYS A 1 202 ? -12.317 4.036 12.096 1.00 95.62 202 LYS A O 1
ATOM 1668 N N . LYS A 1 203 ? -13.036 4.704 10.077 1.00 96.31 203 LYS A N 1
ATOM 1669 C CA . LYS A 1 203 ? -13.379 3.346 9.618 1.00 96.31 203 LYS A CA 1
ATOM 1670 C C . LYS A 1 203 ? -12.117 2.495 9.426 1.00 96.31 203 LYS A C 1
ATOM 1672 O O . LYS A 1 203 ? -12.092 1.333 9.822 1.00 96.31 203 LYS A O 1
ATOM 1677 N N . TRP A 1 204 ? -11.036 3.083 8.918 1.00 97.31 204 TRP A N 1
ATOM 1678 C CA . TRP A 1 204 ? -9.783 2.371 8.674 1.00 97.31 204 TRP A CA 1
ATOM 1679 C C . TRP A 1 204 ? -9.056 1.957 9.956 1.00 97.31 204 TRP A C 1
ATOM 1681 O O . TRP A 1 204 ? -8.540 0.848 10.049 1.00 97.31 204 TRP A O 1
ATOM 1691 N N . THR A 1 205 ? -9.067 2.797 10.996 1.00 97.00 205 THR A N 1
ATOM 1692 C CA . THR A 1 205 ? -8.536 2.406 12.317 1.00 97.00 205 THR A CA 1
ATOM 1693 C C . THR A 1 205 ? -9.318 1.243 12.929 1.00 97.00 205 THR A C 1
ATOM 1695 O O . THR A 1 205 ? -8.721 0.360 13.544 1.00 97.00 205 THR A O 1
ATOM 1698 N N . GLN A 1 206 ? -10.641 1.192 12.737 1.00 97.38 206 GLN A N 1
ATOM 1699 C CA . GLN A 1 206 ? -11.450 0.032 13.127 1.00 97.38 206 GLN A CA 1
ATOM 1700 C C . GLN A 1 206 ? -11.100 -1.205 12.296 1.00 97.38 206 GLN A C 1
ATOM 1702 O O . GLN A 1 206 ? -10.990 -2.294 12.855 1.00 97.38 206 GLN A O 1
ATOM 1707 N N . PHE A 1 207 ? -10.882 -1.042 10.990 1.00 98.00 207 PHE A N 1
ATOM 1708 C CA . PHE A 1 207 ? -10.427 -2.124 10.121 1.00 98.00 207 PHE A CA 1
ATOM 1709 C C . PHE A 1 207 ? -9.076 -2.691 10.574 1.00 98.00 207 PHE A C 1
ATOM 1711 O O . PHE A 1 207 ? -8.976 -3.898 10.756 1.00 98.00 207 PHE A O 1
ATOM 1718 N N . CYS A 1 208 ? -8.085 -1.849 10.884 1.00 98.00 208 CYS A N 1
ATOM 1719 C CA . CYS A 1 208 ? -6.784 -2.296 11.398 1.00 98.00 208 CYS A CA 1
ATOM 1720 C C . CYS A 1 208 ? -6.926 -3.144 12.679 1.00 98.00 208 CYS A C 1
ATOM 1722 O O . CYS A 1 208 ? -6.302 -4.194 12.804 1.00 98.00 208 CYS A O 1
ATOM 1724 N N . LYS A 1 209 ? -7.814 -2.751 13.605 1.00 97.44 209 LYS A N 1
ATOM 1725 C CA . LYS A 1 209 ? -8.110 -3.549 14.811 1.00 97.44 209 LYS A CA 1
ATOM 1726 C C . LYS A 1 209 ? -8.760 -4.896 14.483 1.00 97.44 209 LYS A C 1
ATOM 1728 O O . LYS A 1 209 ? -8.451 -5.897 15.119 1.00 97.44 209 LYS A O 1
ATOM 1733 N N . LYS A 1 210 ? -9.679 -4.930 13.509 1.00 97.69 210 LYS A N 1
ATOM 1734 C CA . LYS A 1 210 ? -10.295 -6.183 13.037 1.00 97.69 210 LYS A CA 1
ATOM 1735 C C . LYS A 1 210 ? -9.256 -7.099 12.389 1.00 97.69 210 LYS A C 1
ATOM 1737 O O . LYS A 1 210 ? -9.300 -8.300 12.619 1.00 97.69 210 LYS A O 1
ATOM 1742 N N . VAL A 1 211 ? -8.321 -6.533 11.625 1.00 97.94 211 VAL A N 1
ATOM 1743 C CA . VAL A 1 211 ? -7.230 -7.268 10.972 1.00 97.94 211 VAL A CA 1
ATOM 1744 C C . VAL A 1 211 ? -6.346 -7.979 11.992 1.00 97.94 211 VAL A C 1
ATOM 1746 O O . VAL A 1 211 ? -6.034 -9.142 11.784 1.00 97.94 211 VAL A O 1
ATOM 1749 N N . GLN A 1 212 ? -5.993 -7.340 13.108 1.00 97.19 212 GLN A N 1
ATOM 1750 C CA . GLN A 1 212 ? -5.194 -7.990 14.157 1.00 97.19 212 GLN A CA 1
ATOM 1751 C C . GLN A 1 212 ? -5.881 -9.220 14.735 1.00 97.19 212 GLN A C 1
ATOM 1753 O O . GLN A 1 212 ? -5.311 -10.305 14.710 1.00 97.19 212 GLN A O 1
ATOM 1758 N N . LYS A 1 213 ? -7.148 -9.073 15.132 1.00 97.19 213 LYS A N 1
ATOM 1759 C CA . LYS A 1 213 ? -7.950 -10.199 15.626 1.00 97.19 213 LYS A CA 1
ATOM 1760 C C . LYS A 1 213 ? -8.092 -11.309 14.582 1.00 97.19 213 LYS A C 1
ATOM 1762 O O . LYS A 1 213 ? -8.053 -12.485 14.916 1.00 97.19 213 LYS A O 1
ATOM 1767 N N . ALA A 1 214 ? -8.261 -10.941 13.312 1.00 97.75 214 ALA A N 1
ATOM 1768 C CA . ALA A 1 214 ? -8.378 -11.903 12.221 1.00 97.75 214 ALA A CA 1
ATOM 1769 C C . ALA A 1 214 ? -7.061 -12.649 11.951 1.00 97.75 214 ALA A C 1
ATOM 1771 O O . ALA A 1 214 ? -7.102 -13.844 11.690 1.00 97.75 214 ALA A O 1
ATOM 1772 N N . ARG A 1 215 ? -5.903 -11.980 12.058 1.00 97.75 215 ARG A N 1
ATOM 1773 C CA . ARG A 1 215 ? -4.581 -12.621 11.962 1.00 97.75 215 ARG A CA 1
ATOM 1774 C C . ARG A 1 215 ? -4.354 -13.613 13.102 1.00 97.75 215 ARG A C 1
ATOM 1776 O O . ARG A 1 215 ? -3.886 -14.715 12.852 1.00 97.75 215 ARG A O 1
ATOM 1783 N N . GLU A 1 216 ? -4.703 -13.232 14.330 1.00 96.81 216 GLU A N 1
ATOM 1784 C CA . GLU A 1 216 ? -4.608 -14.110 15.505 1.00 96.81 216 GLU A CA 1
ATOM 1785 C C . GLU A 1 216 ? -5.484 -15.355 15.346 1.00 96.81 216 GLU A C 1
ATOM 1787 O O . GLU A 1 216 ? -5.004 -16.469 15.541 1.00 96.81 216 GLU A O 1
ATOM 1792 N N . ARG A 1 217 ? -6.740 -15.172 14.920 1.00 97.56 217 ARG A N 1
ATOM 1793 C CA . ARG A 1 217 ? -7.655 -16.282 14.643 1.00 97.56 217 ARG A CA 1
ATOM 1794 C C . ARG A 1 217 ? -7.131 -17.189 13.529 1.00 97.56 217 ARG A C 1
ATOM 1796 O O . ARG A 1 217 ? -7.050 -18.394 13.726 1.00 97.56 217 ARG A O 1
ATOM 1803 N N . ALA A 1 218 ? -6.733 -16.625 12.391 1.00 97.38 218 ALA A N 1
ATOM 1804 C CA . ALA A 1 218 ? -6.212 -17.412 11.277 1.00 97.38 218 ALA A CA 1
ATOM 1805 C C . ALA A 1 218 ? -4.974 -18.220 11.692 1.00 97.38 218 ALA A C 1
ATOM 1807 O O . ALA A 1 218 ? -4.882 -19.402 11.386 1.00 97.38 218 ALA A O 1
ATOM 1808 N N . ALA A 1 219 ? -4.065 -17.628 12.469 1.00 96.56 219 ALA A N 1
ATOM 1809 C CA . ALA A 1 219 ? -2.899 -18.346 12.969 1.00 96.56 219 ALA A CA 1
ATOM 1810 C C . ALA A 1 219 ? -3.249 -19.457 13.967 1.00 96.56 219 ALA A C 1
ATOM 1812 O O . ALA A 1 219 ? -2.578 -20.484 13.962 1.00 96.56 219 ALA A O 1
ATOM 1813 N N . SER A 1 220 ? -4.300 -19.295 14.783 1.00 97.06 220 SER A N 1
ATOM 1814 C CA . SER A 1 220 ? -4.796 -20.388 15.638 1.00 97.06 220 SER A CA 1
ATOM 1815 C C . SER A 1 220 ? -5.336 -21.577 14.837 1.00 97.06 220 SER A C 1
ATOM 1817 O O . SER A 1 220 ? -5.325 -22.699 15.327 1.00 97.06 220 SER A O 1
ATOM 1819 N N . GLU A 1 221 ? -5.739 -21.337 13.588 1.00 97.38 221 GLU A N 1
ATOM 1820 C CA . GLU A 1 221 ? -6.184 -22.344 12.619 1.00 97.38 221 GLU A CA 1
ATOM 1821 C C . GLU A 1 221 ? -5.031 -22.797 11.687 1.00 97.38 221 GLU A C 1
ATOM 1823 O O . GLU A 1 221 ? -5.255 -23.528 10.730 1.00 97.38 221 GLU A O 1
ATOM 1828 N N . GLY A 1 222 ? -3.785 -22.355 11.923 1.00 96.25 222 GLY A N 1
ATOM 1829 C CA . GLY A 1 222 ? -2.628 -22.675 11.072 1.00 96.25 222 GLY A CA 1
ATOM 1830 C C . GLY A 1 222 ? -2.595 -21.941 9.72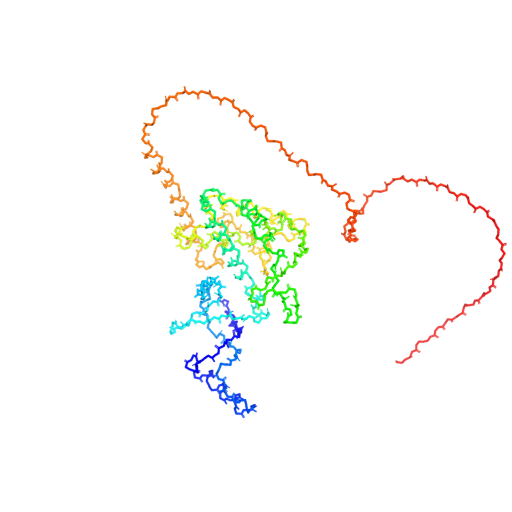3 1.00 96.25 222 GLY A C 1
ATOM 1831 O O . GLY A 1 222 ? -1.770 -22.249 8.863 1.00 96.25 222 GLY A O 1
ATOM 1832 N N . VAL A 1 223 ? -3.462 -20.946 9.521 1.00 96.50 223 VAL A N 1
ATOM 1833 C CA . VAL A 1 223 ? -3.623 -20.219 8.258 1.00 96.50 223 VAL A CA 1
ATOM 1834 C C . VAL A 1 223 ? -2.870 -18.889 8.277 1.00 96.50 223 VAL A C 1
ATOM 1836 O O . VAL A 1 223 ? -3.048 -18.030 9.145 1.00 96.50 223 VAL A O 1
ATOM 1839 N N . ARG A 1 224 ? -2.072 -18.648 7.232 1.00 96.31 224 ARG A N 1
ATOM 1840 C CA . ARG A 1 224 ? -1.371 -17.375 7.020 1.00 96.31 224 ARG A CA 1
ATOM 1841 C C . ARG A 1 224 ? -2.262 -16.365 6.291 1.00 96.31 224 ARG A C 1
ATOM 1843 O O . ARG A 1 224 ? -2.165 -16.205 5.076 1.00 96.31 224 ARG A O 1
ATOM 1850 N N . TRP A 1 225 ? -3.103 -15.637 7.027 1.00 97.88 225 TRP A N 1
ATOM 1851 C CA . TRP A 1 225 ? -4.008 -14.631 6.452 1.00 97.88 225 TRP A CA 1
ATOM 1852 C C . TRP A 1 225 ? -3.606 -13.190 6.789 1.00 97.88 225 TRP A C 1
ATOM 1854 O O . TRP A 1 225 ? -3.413 -12.833 7.948 1.00 97.88 225 TRP A O 1
ATOM 1864 N N . GLY A 1 226 ? -3.524 -12.325 5.774 1.00 97.50 226 GLY A N 1
ATOM 1865 C CA . GLY A 1 226 ? -3.338 -10.882 5.969 1.00 97.50 226 GLY A CA 1
ATOM 1866 C C . GLY A 1 226 ? -1.987 -10.469 6.562 1.00 97.50 226 GLY A C 1
ATOM 1867 O O . GLY A 1 226 ? -1.899 -9.392 7.154 1.00 97.50 226 GLY A O 1
ATOM 1868 N N . ILE A 1 227 ? -0.952 -11.304 6.431 1.00 97.69 227 ILE A N 1
ATOM 1869 C CA . ILE A 1 227 ? 0.411 -11.058 6.927 1.00 97.69 227 ILE A CA 1
ATOM 1870 C C . ILE A 1 227 ? 1.293 -10.544 5.768 1.00 97.69 227 ILE A C 1
ATOM 1872 O O . ILE A 1 227 ? 1.365 -11.215 4.734 1.00 97.69 227 ILE A O 1
ATOM 1876 N N . PRO A 1 228 ? 1.956 -9.373 5.889 1.00 97.06 228 PRO A N 1
ATOM 1877 C CA . PRO A 1 228 ? 2.899 -8.887 4.880 1.00 97.06 228 PRO A CA 1
ATOM 1878 C C . PRO A 1 228 ? 4.059 -9.863 4.608 1.00 97.06 228 PRO A C 1
ATOM 1880 O O . PRO A 1 228 ? 4.370 -10.746 5.406 1.00 97.06 228 PRO A O 1
ATOM 1883 N N . ALA A 1 229 ? 4.695 -9.744 3.441 1.00 94.88 229 ALA A N 1
ATOM 1884 C CA . ALA A 1 229 ? 5.765 -10.656 3.033 1.00 94.88 229 ALA A CA 1
ATOM 1885 C C . ALA A 1 229 ? 6.971 -10.561 3.984 1.00 94.88 229 ALA A C 1
ATOM 1887 O O . ALA A 1 229 ? 7.353 -9.460 4.365 1.00 94.88 229 ALA A O 1
ATOM 1888 N N . GLY A 1 230 ? 7.564 -11.693 4.370 1.00 92.94 230 GLY A N 1
ATOM 1889 C CA . GLY A 1 230 ? 8.736 -11.716 5.257 1.00 92.94 230 GLY A CA 1
ATOM 1890 C C . GLY A 1 230 ? 8.485 -11.272 6.704 1.00 92.94 230 GLY A C 1
ATOM 1891 O O . GLY A 1 230 ? 9.453 -11.047 7.414 1.00 92.94 230 GLY A O 1
ATOM 1892 N N . TYR A 1 231 ? 7.222 -11.127 7.117 1.00 94.69 231 TYR A N 1
ATOM 1893 C CA . TYR A 1 231 ? 6.838 -10.933 8.516 1.00 94.69 231 TYR A CA 1
ATOM 1894 C C . TYR A 1 231 ? 6.173 -12.195 9.057 1.00 94.69 231 TYR A C 1
ATOM 1896 O O . TYR A 1 231 ? 5.402 -12.848 8.338 1.00 94.69 231 TYR A O 1
ATOM 1904 N N . ASP A 1 232 ? 6.397 -12.438 10.344 1.00 95.38 232 ASP A N 1
ATOM 1905 C CA . ASP A 1 232 ? 5.688 -13.434 11.144 1.00 95.38 232 ASP A CA 1
ATOM 1906 C C . ASP A 1 232 ? 4.617 -12.780 12.020 1.00 95.38 232 ASP A C 1
ATOM 1908 O O . ASP A 1 232 ? 4.615 -11.567 12.240 1.00 95.38 232 ASP A O 1
ATOM 1912 N N . LEU A 1 233 ? 3.675 -13.580 12.534 1.00 95.00 233 LEU A N 1
ATOM 1913 C CA . LEU A 1 233 ? 2.607 -13.051 13.385 1.00 95.00 233 LEU A CA 1
ATOM 1914 C C . LEU A 1 233 ? 3.161 -12.382 14.650 1.00 95.00 233 LEU A C 1
ATOM 1916 O O . LEU A 1 233 ? 2.642 -11.343 15.048 1.00 95.00 233 LEU A O 1
ATOM 1920 N N . GLU A 1 234 ? 4.206 -12.943 15.260 1.00 94.19 234 GLU A N 1
ATOM 1921 C CA . GLU A 1 234 ? 4.800 -12.401 16.490 1.00 94.19 234 GLU A CA 1
ATOM 1922 C C . GLU A 1 234 ? 5.337 -10.977 16.291 1.00 94.19 234 GLU A C 1
ATOM 1924 O O . GLU A 1 234 ? 5.150 -10.118 17.148 1.00 94.19 234 GLU A O 1
ATOM 1929 N N . GLU A 1 235 ? 5.896 -10.673 15.117 1.00 91.88 235 GLU A N 1
ATOM 1930 C CA . GLU A 1 235 ? 6.358 -9.321 14.765 1.00 91.88 235 GLU A CA 1
ATOM 1931 C C . GLU A 1 235 ? 5.205 -8.323 14.554 1.00 91.88 235 GLU A C 1
ATOM 1933 O O . GLU A 1 235 ? 5.408 -7.106 14.499 1.00 91.88 235 GLU A O 1
ATOM 1938 N N . LEU A 1 236 ? 3.983 -8.837 14.396 1.00 93.81 236 LEU A N 1
ATOM 1939 C CA . LEU A 1 236 ? 2.753 -8.077 14.172 1.00 93.81 236 LEU A CA 1
ATOM 1940 C C . LEU A 1 236 ? 1.835 -8.055 15.394 1.00 93.81 236 LEU A C 1
ATOM 1942 O O . LEU A 1 236 ? 0.757 -7.454 15.331 1.00 93.81 236 LEU A O 1
ATOM 1946 N N . ARG A 1 237 ? 2.239 -8.698 16.492 1.00 93.12 237 ARG A N 1
ATOM 1947 C CA . ARG A 1 237 ? 1.558 -8.600 17.778 1.00 93.12 237 ARG A CA 1
ATOM 1948 C C . ARG A 1 237 ? 2.034 -7.346 18.477 1.00 93.12 237 ARG A C 1
ATOM 1950 O O . ARG A 1 237 ? 3.191 -7.219 18.867 1.00 93.12 237 ARG A O 1
ATOM 1957 N N . PHE A 1 238 ? 1.120 -6.400 18.632 1.00 92.25 238 PHE A N 1
ATOM 1958 C CA . PHE A 1 238 ? 1.436 -5.133 19.264 1.00 92.25 238 PHE A CA 1
ATOM 1959 C C . PHE A 1 238 ? 0.750 -4.998 20.614 1.00 92.25 238 PHE A C 1
ATOM 1961 O O . PHE A 1 238 ? -0.348 -5.503 20.842 1.00 92.25 238 PHE A O 1
ATOM 1968 N N . SER A 1 239 ? 1.396 -4.265 21.513 1.00 91.00 239 SER A N 1
ATOM 1969 C CA . SER A 1 239 ? 0.853 -3.990 22.833 1.00 91.00 239 SER A CA 1
ATOM 1970 C C . SER A 1 239 ? -0.369 -3.062 22.761 1.00 91.00 239 SER A C 1
ATOM 1972 O O . SER A 1 239 ? -0.529 -2.267 21.830 1.00 91.00 239 SER A O 1
ATOM 1974 N N . ALA A 1 240 ? -1.234 -3.110 23.778 1.00 89.50 240 ALA A N 1
ATOM 1975 C CA . ALA A 1 240 ? -2.476 -2.327 23.815 1.00 89.50 240 ALA A CA 1
ATOM 1976 C C . ALA A 1 240 ? -2.254 -0.804 23.699 1.00 89.50 240 ALA A C 1
ATOM 1978 O O . ALA A 1 240 ? -3.085 -0.071 23.160 1.00 89.50 240 ALA A O 1
ATOM 1979 N N . ASP A 1 241 ? -1.112 -0.317 24.178 1.00 89.19 241 ASP A N 1
ATOM 1980 C CA . ASP A 1 241 ? -0.684 1.078 24.117 1.00 89.19 241 ASP A CA 1
ATOM 1981 C C . ASP A 1 241 ? -0.054 1.467 22.756 1.00 89.19 241 ASP A C 1
ATOM 1983 O O . ASP A 1 241 ? 0.210 2.646 22.501 1.00 89.19 241 ASP A O 1
ATOM 1987 N N . ASN A 1 242 ? 0.186 0.502 21.859 1.00 91.88 242 ASN A N 1
ATOM 1988 C CA . ASN A 1 242 ? 0.593 0.701 20.465 1.00 91.88 242 ASN A CA 1
ATOM 1989 C C . ASN A 1 242 ? -0.149 -0.274 19.546 1.00 91.88 242 ASN A C 1
ATOM 1991 O O . ASN A 1 242 ? 0.463 -1.135 18.929 1.00 91.88 242 ASN A O 1
ATOM 1995 N N . PRO A 1 243 ? -1.464 -0.120 19.385 1.00 90.81 243 PRO A N 1
ATOM 1996 C CA . PRO A 1 243 ? -2.275 -1.118 18.710 1.00 90.81 243 PRO A CA 1
ATOM 1997 C C . PRO A 1 243 ? -2.033 -1.181 17.198 1.00 90.81 243 PRO A C 1
ATOM 1999 O O . PRO A 1 243 ? -2.857 -1.755 16.516 1.00 90.81 243 PRO A O 1
ATOM 2002 N N . PHE A 1 244 ? -1.002 -0.553 16.624 1.00 94.25 244 PHE A N 1
ATOM 2003 C CA . PHE A 1 244 ? -0.755 -0.551 15.174 1.00 94.25 244 PHE A CA 1
ATOM 2004 C C . PHE A 1 244 ? 0.727 -0.681 14.785 1.00 94.25 244 PHE A C 1
ATOM 2006 O O . PHE A 1 244 ? 1.018 -0.704 13.589 1.00 94.25 244 PHE A O 1
ATOM 2013 N N . GLY A 1 245 ? 1.662 -0.716 15.744 1.00 94.00 245 GLY A N 1
ATOM 2014 C CA . GLY A 1 245 ? 3.085 -0.926 15.445 1.00 94.00 245 GLY A CA 1
ATOM 2015 C C . GLY A 1 245 ? 3.707 0.098 14.492 1.00 94.00 245 GLY A C 1
ATOM 2016 O O . GLY A 1 245 ? 4.543 -0.269 13.670 1.00 94.00 245 GLY A O 1
ATOM 2017 N N . MET A 1 246 ? 3.253 1.358 14.491 1.00 93.94 246 MET A N 1
ATOM 2018 C CA . MET A 1 246 ? 3.603 2.318 13.427 1.00 93.94 246 MET A CA 1
ATOM 2019 C C . MET A 1 246 ? 5.080 2.738 13.416 1.00 93.94 246 MET A C 1
ATOM 2021 O O . MET A 1 246 ? 5.575 3.182 12.385 1.00 93.94 246 MET A O 1
ATOM 2025 N N . GLU A 1 247 ? 5.806 2.572 14.521 1.00 91.81 247 GLU A N 1
ATOM 2026 C CA . GLU A 1 247 ? 7.244 2.845 14.646 1.00 91.81 247 GLU A CA 1
ATOM 2027 C C . GLU A 1 247 ? 8.104 2.049 13.659 1.00 91.81 247 GLU A C 1
ATOM 2029 O O . GLU A 1 247 ? 9.171 2.513 13.260 1.00 91.81 247 GLU A O 1
ATOM 2034 N N . ARG A 1 248 ? 7.618 0.897 13.178 1.00 91.25 248 ARG A N 1
ATOM 2035 C CA . ARG A 1 248 ? 8.295 0.126 12.122 1.00 91.25 248 ARG A CA 1
ATOM 2036 C C . ARG A 1 248 ? 8.365 0.867 10.785 1.00 91.25 248 ARG A C 1
ATOM 2038 O O . ARG A 1 248 ? 9.139 0.496 9.910 1.00 91.25 248 ARG A O 1
ATOM 2045 N N . PHE A 1 249 ? 7.550 1.907 10.614 1.00 89.94 249 PHE A N 1
ATOM 2046 C CA . PHE A 1 249 ? 7.563 2.791 9.449 1.00 89.94 249 PHE A CA 1
ATOM 2047 C C . PHE A 1 249 ? 8.427 4.042 9.680 1.00 89.94 249 PHE A C 1
ATOM 2049 O O . PHE A 1 249 ? 8.344 5.004 8.919 1.00 89.94 249 PHE A O 1
ATOM 2056 N N . GLY A 1 250 ? 9.260 4.026 10.724 1.00 88.12 250 GLY A N 1
ATOM 2057 C CA . GLY A 1 250 ? 10.132 5.122 11.126 1.00 88.12 250 GLY A CA 1
ATOM 2058 C C . GLY A 1 250 ? 9.524 5.968 12.242 1.00 88.12 250 GLY A C 1
ATOM 2059 O O . GLY A 1 250 ? 8.356 5.822 12.584 1.00 88.12 250 GLY A O 1
ATOM 2060 N N . SER A 1 251 ? 10.309 6.903 12.783 1.00 92.06 251 SER A N 1
ATOM 2061 C CA . SER A 1 251 ? 9.936 7.756 13.927 1.00 92.06 251 SER A CA 1
ATOM 2062 C C . SER A 1 251 ? 9.584 6.979 15.211 1.00 92.06 251 SER A C 1
ATOM 2064 O O . SER A 1 251 ? 9.433 5.763 15.233 1.00 92.06 251 SER A O 1
ATOM 2066 N N . HIS A 1 252 ? 9.484 7.688 16.334 1.00 93.44 252 HIS A N 1
ATOM 2067 C CA . HIS A 1 252 ? 9.225 7.072 17.638 1.00 93.44 252 HIS A CA 1
ATOM 2068 C C . HIS A 1 252 ? 7.721 6.927 17.931 1.00 93.44 252 HIS A C 1
ATOM 2070 O O . HIS A 1 252 ? 6.878 7.673 17.437 1.00 93.44 252 HIS A O 1
ATOM 2076 N N . ARG A 1 253 ? 7.358 5.999 18.818 1.00 93.69 253 ARG A N 1
ATOM 2077 C CA . ARG A 1 253 ? 5.964 5.700 19.191 1.00 93.69 253 ARG A CA 1
ATOM 2078 C C . ARG A 1 253 ? 5.124 6.926 19.575 1.00 93.69 253 ARG A C 1
ATOM 2080 O O . ARG A 1 253 ? 3.979 7.074 19.143 1.00 93.69 253 ARG A O 1
ATOM 2087 N N . THR A 1 254 ? 5.676 7.820 20.397 1.00 95.38 254 THR A N 1
ATOM 2088 C CA . THR A 1 254 ? 4.950 9.015 20.863 1.00 95.38 254 THR A CA 1
ATOM 2089 C C . THR A 1 254 ? 4.633 9.985 19.719 1.00 95.38 254 THR A C 1
ATOM 2091 O O . THR A 1 254 ? 3.593 10.646 19.764 1.00 95.38 254 THR A O 1
ATOM 2094 N N . TYR A 1 255 ? 5.451 10.010 18.657 1.00 95.25 255 TYR A N 1
ATOM 2095 C CA . TYR A 1 255 ? 5.176 10.767 17.436 1.00 95.25 255 TYR A CA 1
ATOM 2096 C C . TYR A 1 255 ? 3.913 10.245 16.747 1.00 95.25 255 TYR A C 1
ATOM 2098 O O . TYR A 1 255 ? 2.982 11.018 16.509 1.00 95.25 255 TYR A O 1
ATOM 2106 N N . TRP A 1 256 ? 3.829 8.933 16.506 1.00 95.19 256 TRP A N 1
ATOM 2107 C CA . TRP A 1 256 ? 2.672 8.326 15.843 1.00 95.19 256 TRP A CA 1
ATOM 2108 C C . TRP A 1 256 ? 1.395 8.449 16.661 1.00 95.19 256 TRP A C 1
ATOM 2110 O O . TRP A 1 256 ? 0.353 8.812 16.117 1.00 95.19 256 TRP A O 1
ATOM 2120 N N . LYS A 1 257 ? 1.476 8.252 17.982 1.00 95.44 257 LYS A N 1
ATOM 2121 C CA . LYS A 1 257 ? 0.334 8.450 18.885 1.00 95.44 257 LYS A CA 1
ATOM 2122 C C . LYS A 1 257 ? -0.215 9.878 18.786 1.00 95.44 257 LYS A C 1
ATOM 2124 O O . LYS A 1 257 ? -1.423 10.063 18.636 1.00 95.44 257 LYS A O 1
ATOM 2129 N N . LYS A 1 258 ? 0.667 10.887 18.803 1.00 95.75 258 LYS A N 1
ATOM 2130 C CA . LYS A 1 258 ? 0.295 12.304 18.646 1.00 95.75 258 LYS A CA 1
ATOM 2131 C C . LYS A 1 258 ? -0.290 12.587 17.258 1.00 95.75 258 LYS A C 1
ATOM 2133 O O . LYS A 1 258 ? -1.329 13.239 17.159 1.00 95.75 258 LYS A O 1
ATOM 2138 N N . LYS A 1 259 ? 0.336 12.083 16.189 1.00 95.50 259 LYS A N 1
ATOM 2139 C CA . LYS A 1 259 ? -0.128 12.245 14.800 1.00 95.50 259 LYS A CA 1
ATOM 2140 C C . LYS A 1 259 ? -1.510 11.635 14.579 1.00 95.50 259 LYS A C 1
ATOM 2142 O O . LYS A 1 259 ? -2.392 12.327 14.076 1.00 95.50 259 LYS A O 1
ATOM 2147 N N . LEU A 1 260 ? -1.723 10.396 15.016 1.00 95.69 260 LEU A N 1
ATOM 2148 C CA . LEU A 1 260 ? -3.007 9.712 14.899 1.00 95.69 260 LEU A CA 1
ATOM 2149 C C . LEU A 1 260 ? -4.104 10.435 15.689 1.00 95.69 260 LEU A C 1
ATOM 2151 O O . LEU A 1 260 ? -5.190 10.667 15.160 1.00 95.69 260 LEU A O 1
ATOM 2155 N N . HIS A 1 261 ? -3.814 10.848 16.928 1.00 95.75 261 HIS A N 1
ATOM 2156 C CA . HIS A 1 261 ? -4.759 11.617 17.740 1.00 95.75 261 HIS A CA 1
ATOM 2157 C C . HIS A 1 261 ? -5.179 12.919 17.043 1.00 95.75 261 HIS A C 1
ATOM 2159 O O . HIS A 1 261 ? -6.371 13.203 16.911 1.00 95.75 261 HIS A O 1
ATOM 2165 N N . ASN A 1 262 ? -4.210 13.683 16.534 1.00 95.25 262 ASN A N 1
ATOM 2166 C CA . ASN A 1 262 ? -4.473 14.928 15.815 1.00 95.25 262 ASN A CA 1
ATOM 2167 C C . ASN A 1 262 ? -5.278 14.696 14.530 1.00 95.25 262 ASN A C 1
ATOM 2169 O O . ASN A 1 262 ? -6.193 15.465 14.235 1.00 95.25 262 ASN A O 1
ATOM 2173 N N . ALA A 1 263 ? -4.974 13.633 13.782 1.00 94.00 263 ALA A N 1
ATOM 2174 C CA . ALA A 1 263 ? -5.689 13.286 12.559 1.00 94.00 263 ALA A CA 1
ATOM 2175 C C . ALA A 1 263 ? -7.162 12.937 12.844 1.00 94.00 263 ALA A C 1
ATOM 2177 O O . ALA A 1 263 ? -8.064 13.485 12.212 1.00 94.00 263 ALA A O 1
ATOM 2178 N N . LEU A 1 264 ? -7.431 12.121 13.868 1.00 94.19 264 LEU A N 1
ATOM 2179 C CA . LEU A 1 264 ? -8.798 11.776 14.279 1.00 94.19 264 LEU A CA 1
ATOM 2180 C C . LEU A 1 264 ? -9.571 12.987 14.829 1.00 94.19 264 LEU A C 1
ATOM 2182 O O . LEU A 1 264 ? -10.762 13.141 14.544 1.00 94.19 264 LEU A O 1
ATOM 2186 N N . LYS A 1 265 ? -8.900 13.879 15.572 1.00 94.50 265 LYS A N 1
ATOM 2187 C CA . LYS A 1 265 ? -9.492 15.132 16.067 1.00 94.50 265 LYS A CA 1
ATOM 2188 C C . LYS A 1 265 ? -9.868 16.081 14.924 1.00 94.50 265 LYS A C 1
ATOM 2190 O O . LYS A 1 265 ? -10.916 16.716 14.978 1.00 94.50 265 LYS A O 1
ATOM 2195 N N . ARG A 1 266 ? -9.053 16.168 13.866 1.00 89.50 266 ARG A N 1
ATOM 2196 C CA . ARG A 1 266 ? -9.375 16.976 12.674 1.00 89.50 266 ARG A CA 1
ATOM 2197 C C . ARG A 1 266 ? -10.667 16.508 12.004 1.00 89.50 266 ARG A C 1
ATOM 2199 O O . ARG A 1 266 ? -11.522 17.340 11.706 1.00 89.50 266 ARG A O 1
ATOM 2206 N N . VAL A 1 267 ? -10.829 15.195 11.829 1.00 87.19 267 VAL A N 1
ATOM 2207 C CA . VAL A 1 267 ? -12.025 14.598 11.207 1.00 87.19 267 VAL A CA 1
ATOM 2208 C C . VAL A 1 267 ? -13.288 14.896 12.023 1.00 87.19 267 VAL A C 1
ATOM 2210 O O . VAL A 1 267 ? -14.330 15.238 11.462 1.00 87.19 267 VAL A O 1
ATOM 2213 N N . SER A 1 268 ? -13.218 14.817 13.357 1.00 88.44 268 SER A N 1
ATOM 2214 C CA . SER A 1 268 ? -14.379 15.105 14.209 1.00 88.44 268 SER A CA 1
ATOM 2215 C C . SER A 1 268 ? -14.757 16.591 14.218 1.00 88.44 268 SER A C 1
ATOM 2217 O O . SER A 1 268 ? -15.945 16.915 14.179 1.00 88.44 268 SER A O 1
ATOM 2219 N N . SER A 1 269 ? -13.775 17.496 14.204 1.00 87.94 269 SER A N 1
ATOM 2220 C CA . SER A 1 269 ? -14.018 18.943 14.134 1.00 87.94 269 SER A CA 1
ATOM 2221 C C . SER A 1 269 ? -14.646 19.378 12.808 1.00 87.94 269 SER A C 1
ATOM 2223 O O . SER A 1 269 ? -15.568 20.192 12.811 1.00 87.94 269 SER A O 1
ATOM 2225 N N . GLN A 1 270 ? -14.202 18.815 11.678 1.00 83.69 270 GLN A N 1
ATOM 2226 C CA . GLN A 1 270 ? -14.760 19.135 10.357 1.00 83.69 270 GLN A CA 1
ATOM 2227 C C . GLN A 1 270 ? -16.248 18.780 10.256 1.00 83.69 270 GLN A C 1
ATOM 2229 O O . GLN A 1 270 ? -17.037 19.576 9.747 1.00 83.69 270 GLN A O 1
ATOM 2234 N N . ARG A 1 271 ? -16.659 17.642 10.828 1.00 80.81 271 ARG A N 1
ATOM 2235 C CA . ARG A 1 271 ? -18.076 17.250 10.890 1.00 80.81 271 ARG A CA 1
ATOM 2236 C C . ARG A 1 271 ? -18.935 18.248 11.668 1.00 80.81 271 ARG A C 1
ATOM 2238 O O . ARG A 1 271 ? -20.019 18.603 11.214 1.00 80.81 271 ARG A O 1
ATOM 2245 N N . LYS A 1 272 ? -18.440 18.742 12.809 1.00 81.56 272 LYS A N 1
ATOM 2246 C CA . LYS A 1 272 ? -19.158 19.740 13.622 1.00 81.56 272 LYS A CA 1
ATOM 2247 C C . LYS A 1 272 ? -19.296 21.084 12.901 1.00 81.56 272 LYS A C 1
ATOM 2249 O O . LYS A 1 272 ? -20.341 21.720 13.000 1.00 81.56 272 LYS A O 1
ATOM 2254 N N . ALA A 1 273 ? -18.266 21.505 12.166 1.00 79.38 273 ALA A N 1
ATOM 2255 C CA . ALA A 1 273 ? -18.305 22.740 11.384 1.00 79.38 273 ALA A CA 1
ATOM 2256 C C . ALA A 1 273 ? -19.303 22.658 10.215 1.00 79.38 273 ALA A C 1
ATOM 2258 O O . ALA A 1 273 ? -20.034 23.616 9.973 1.00 79.38 273 ALA A O 1
ATOM 2259 N N . GLY A 1 274 ? -19.383 21.508 9.535 1.00 77.44 274 GLY A N 1
ATOM 2260 C CA . GLY A 1 274 ? -20.344 21.285 8.450 1.00 77.44 274 GLY A CA 1
ATOM 2261 C C . GLY A 1 274 ? -21.805 21.303 8.911 1.00 77.44 274 GLY A C 1
ATOM 2262 O O . GLY A 1 274 ? -22.661 21.839 8.215 1.00 77.44 274 GLY A O 1
ATOM 2263 N N . GLN A 1 275 ? -22.099 20.787 10.110 1.00 74.69 275 GLN A N 1
ATOM 2264 C CA . GLN A 1 275 ? -23.467 20.773 10.648 1.00 74.69 275 GLN A CA 1
ATOM 2265 C C . GLN A 1 275 ? -23.982 22.161 11.052 1.00 74.69 275 GLN A C 1
ATOM 2267 O O . GLN A 1 275 ? -25.160 22.441 10.862 1.00 74.69 275 GLN A O 1
ATOM 2272 N N . LYS A 1 276 ? -23.118 23.061 11.541 1.00 72.25 276 LYS A N 1
ATOM 2273 C CA . LYS A 1 276 ? -23.528 24.422 11.939 1.00 72.25 276 LYS A CA 1
ATOM 2274 C C . LYS A 1 276 ? -23.907 25.338 10.768 1.00 72.25 276 LYS A C 1
ATOM 2276 O O . LYS A 1 276 ? -24.447 26.410 11.007 1.00 72.25 276 LYS A O 1
ATOM 2281 N N . LYS A 1 277 ? -23.624 24.943 9.522 1.00 65.19 277 LYS A N 1
ATOM 2282 C CA . LYS A 1 277 ? -23.933 25.729 8.315 1.00 65.19 277 LYS A CA 1
ATOM 2283 C C . LYS A 1 277 ? -25.197 25.283 7.574 1.00 65.19 277 LYS A C 1
ATOM 2285 O O . LYS A 1 277 ? -25.512 25.873 6.545 1.00 65.19 277 LYS A O 1
ATOM 2290 N N . LYS A 1 278 ? -25.934 24.281 8.071 1.00 56.50 278 LYS A N 1
ATOM 2291 C CA . LYS A 1 278 ? -27.268 23.990 7.535 1.00 56.50 278 LYS A CA 1
ATOM 2292 C C . LYS A 1 278 ? -28.243 25.058 8.039 1.00 56.50 278 LYS A C 1
ATOM 2294 O O . LYS A 1 278 ? -28.665 25.028 9.189 1.00 56.50 278 LYS A O 1
ATOM 2299 N N . VAL A 1 279 ? -28.520 26.022 7.161 1.00 60.88 279 VAL A N 1
ATOM 2300 C CA . VAL A 1 279 ? -29.624 26.990 7.251 1.00 60.88 279 VAL A CA 1
ATOM 2301 C C . VAL A 1 279 ? -30.924 26.231 7.572 1.00 60.88 279 VAL A C 1
ATOM 2303 O O . VAL A 1 279 ? -31.071 25.108 7.079 1.00 60.88 279 VAL A O 1
ATOM 2306 N N . PRO A 1 280 ? -31.844 26.781 8.389 1.00 56.53 280 PRO A N 1
ATOM 2307 C CA . PRO A 1 280 ? -33.106 26.122 8.701 1.00 56.53 280 PRO A CA 1
ATOM 2308 C C . PRO A 1 280 ? -33.883 25.940 7.397 1.00 56.53 280 PRO A C 1
ATOM 2310 O O . PRO A 1 280 ? -34.353 26.907 6.805 1.00 56.53 280 PRO A O 1
ATOM 2313 N N . VAL A 1 281 ? -33.956 24.704 6.912 1.00 60.88 281 VAL A N 1
ATOM 2314 C CA . VAL A 1 281 ? -34.847 24.345 5.813 1.00 60.88 281 VAL A CA 1
ATOM 2315 C C . VAL A 1 281 ? -36.203 24.099 6.450 1.00 60.88 281 VAL A C 1
ATOM 2317 O O . VAL A 1 281 ? -36.367 23.158 7.225 1.00 60.88 281 VAL A O 1
ATOM 2320 N N . THR A 1 282 ? -37.142 24.995 6.163 1.00 48.41 282 THR A N 1
ATOM 2321 C CA . THR A 1 282 ? -38.555 24.888 6.514 1.00 48.41 282 THR A CA 1
ATOM 2322 C C . THR A 1 282 ? -39.096 23.589 5.925 1.00 48.41 282 THR A C 1
ATOM 2324 O O . THR A 1 282 ? -39.215 23.440 4.712 1.00 48.41 282 THR A O 1
ATOM 2327 N N . SER A 1 283 ? -39.354 22.619 6.792 1.00 47.75 283 SER A N 1
ATOM 2328 C CA . SER A 1 283 ? -39.896 21.310 6.453 1.00 47.75 283 SER A CA 1
ATOM 2329 C C . SER A 1 283 ? -41.363 21.435 6.042 1.00 47.75 283 SER A C 1
ATOM 2331 O O . SER A 1 283 ? -42.220 21.665 6.893 1.00 47.75 283 SER A O 1
ATOM 2333 N N . THR A 1 284 ? -41.657 21.265 4.754 1.00 44.88 284 THR A N 1
ATOM 2334 C CA . THR A 1 284 ? -42.984 20.853 4.278 1.00 44.88 284 THR A CA 1
ATOM 2335 C C . THR A 1 284 ? -42.976 19.329 4.220 1.00 44.88 284 THR A C 1
ATOM 2337 O O . THR A 1 284 ? -42.160 18.733 3.5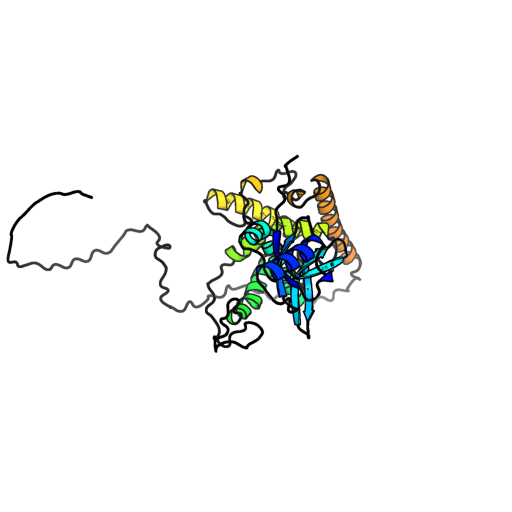20 1.00 44.88 284 THR A O 1
ATOM 2340 N N . SER A 1 285 ? -43.807 18.706 5.053 1.00 48.03 285 SER A N 1
ATOM 2341 C CA . SER A 1 285 ? -43.956 17.259 5.136 1.00 48.03 285 SER A CA 1
ATOM 2342 C C . SER A 1 285 ? -44.878 16.761 4.030 1.00 48.03 285 SER A C 1
ATOM 2344 O O . SER A 1 285 ? -46.054 17.112 4.036 1.00 48.03 285 SER A O 1
ATOM 2346 N N . GLU A 1 286 ? -44.392 15.874 3.172 1.00 44.94 286 GLU A N 1
ATOM 2347 C CA . GLU A 1 286 ? -45.243 14.867 2.542 1.00 44.94 286 GLU A CA 1
ATOM 2348 C C . GLU A 1 286 ? -44.554 13.512 2.670 1.00 44.94 286 GLU A C 1
ATOM 2350 O O . GLU A 1 286 ? -43.397 13.322 2.294 1.00 44.94 286 GLU A O 1
ATOM 2355 N N . ALA A 1 287 ? -45.271 12.611 3.332 1.00 48.50 287 ALA A N 1
ATOM 2356 C CA . ALA A 1 287 ? -44.882 11.246 3.601 1.00 48.50 287 ALA A CA 1
ATOM 2357 C C . ALA A 1 287 ? -45.059 10.395 2.339 1.00 48.50 287 ALA A C 1
ATOM 2359 O O . ALA A 1 287 ? -46.086 10.479 1.671 1.00 48.50 287 ALA A O 1
ATOM 2360 N N . SER A 1 288 ? -44.096 9.521 2.062 1.00 41.94 288 SER A N 1
ATOM 2361 C CA . SER A 1 288 ? -44.387 8.255 1.393 1.00 41.94 288 SER A CA 1
ATOM 2362 C C . SER A 1 288 ? -43.428 7.188 1.914 1.00 41.94 288 SER A C 1
ATOM 2364 O O . SER A 1 288 ? -42.211 7.284 1.759 1.00 41.94 288 SER A O 1
ATOM 2366 N N . ASP A 1 289 ? -44.019 6.215 2.602 1.00 44.53 289 ASP A N 1
ATOM 2367 C CA . ASP A 1 289 ? -43.414 4.946 2.977 1.00 44.53 289 ASP A CA 1
ATOM 2368 C C . ASP A 1 289 ? -43.216 4.097 1.720 1.00 44.53 289 ASP A C 1
ATOM 2370 O O . ASP A 1 289 ? -44.173 3.830 0.992 1.00 44.53 289 ASP A O 1
ATOM 2374 N N . VAL A 1 290 ? -41.987 3.636 1.490 1.00 42.50 290 VAL A N 1
ATOM 2375 C CA . VAL A 1 290 ? -41.727 2.462 0.653 1.00 42.50 290 VAL A CA 1
ATOM 2376 C C . VAL A 1 290 ? -40.644 1.631 1.335 1.00 42.50 290 VAL A C 1
ATOM 2378 O O . VAL A 1 290 ? -39.459 1.968 1.301 1.00 42.50 290 VAL A O 1
ATOM 2381 N N . ASP A 1 291 ? -41.078 0.540 1.962 1.00 40.41 291 ASP A N 1
ATOM 2382 C CA . ASP A 1 291 ? -40.226 -0.549 2.431 1.00 40.41 291 ASP A CA 1
ATOM 2383 C C . ASP A 1 291 ? -39.526 -1.207 1.234 1.00 40.41 291 ASP A C 1
ATOM 2385 O O . ASP A 1 291 ? -40.164 -1.809 0.368 1.00 40.41 291 ASP A O 1
ATOM 2389 N N . VAL A 1 292 ? -38.195 -1.114 1.188 1.00 41.00 292 VAL A N 1
ATOM 2390 C CA . VAL A 1 292 ? -37.365 -1.865 0.239 1.00 41.00 292 VAL A CA 1
ATOM 2391 C C . VAL A 1 292 ? -36.731 -3.034 0.982 1.00 41.00 292 VAL A C 1
ATOM 2393 O O . VAL A 1 292 ? -35.712 -2.901 1.660 1.00 41.00 292 VAL A O 1
ATOM 2396 N N . ILE A 1 293 ? -37.367 -4.195 0.838 1.00 39.41 293 ILE A N 1
ATOM 2397 C CA . ILE A 1 293 ? -36.840 -5.503 1.224 1.00 39.41 293 ILE A CA 1
ATOM 2398 C C . ILE A 1 293 ? -35.668 -5.824 0.287 1.00 39.41 293 ILE A C 1
ATOM 2400 O O . ILE A 1 293 ? -35.846 -5.993 -0.919 1.00 39.41 293 ILE A O 1
ATOM 2404 N N . MET A 1 294 ? -34.457 -5.891 0.840 1.00 37.91 294 MET A N 1
ATOM 2405 C CA . MET A 1 294 ? -33.289 -6.413 0.135 1.00 37.91 294 MET A CA 1
ATOM 2406 C C . MET A 1 294 ? -33.400 -7.937 0.019 1.00 37.91 294 MET A C 1
ATOM 2408 O O . MET A 1 294 ? -33.135 -8.650 0.983 1.00 37.91 294 MET A O 1
ATOM 2412 N N . GLY A 1 295 ? -33.801 -8.421 -1.156 1.00 36.16 295 GLY A N 1
ATOM 2413 C CA . GLY A 1 295 ? -33.636 -9.819 -1.551 1.00 36.16 295 GLY A CA 1
ATOM 2414 C C . GLY A 1 295 ? -32.224 -10.061 -2.084 1.00 36.16 295 GLY A C 1
ATOM 2415 O O . GLY A 1 295 ? -31.752 -9.314 -2.944 1.00 36.16 295 GLY A O 1
ATOM 2416 N N . ASP A 1 296 ? -31.557 -11.091 -1.565 1.00 38.53 296 ASP A N 1
ATOM 2417 C CA . ASP A 1 296 ? -30.335 -11.638 -2.157 1.00 38.53 296 ASP A CA 1
ATOM 2418 C C . ASP A 1 296 ? -30.663 -12.247 -3.534 1.00 38.53 296 ASP A C 1
ATOM 2420 O O . ASP A 1 296 ? -31.653 -12.974 -3.658 1.00 38.53 296 ASP A O 1
ATOM 2424 N N . PRO A 1 297 ? -29.870 -11.977 -4.585 1.00 49.94 297 PRO A N 1
ATOM 2425 C CA . PRO A 1 297 ? -30.063 -12.630 -5.868 1.00 49.94 297 PRO A CA 1
ATOM 2426 C C . PRO A 1 297 ? -29.550 -14.074 -5.798 1.00 49.94 297 PRO A C 1
ATOM 2428 O O . PRO A 1 297 ? -28.352 -14.309 -5.638 1.00 49.94 297 PRO A O 1
ATOM 2431 N N . GLU A 1 298 ? -30.456 -15.041 -5.957 1.00 42.97 298 GLU A N 1
ATOM 2432 C CA . GLU A 1 298 ? -30.109 -16.423 -6.300 1.00 42.97 298 GLU A CA 1
ATOM 2433 C C . GLU A 1 298 ? -29.400 -16.441 -7.665 1.00 42.97 298 GLU A C 1
ATOM 2435 O O . GLU A 1 298 ? -30.011 -16.265 -8.721 1.00 42.97 298 GLU A O 1
ATOM 2440 N N . GLU A 1 299 ? -28.081 -16.639 -7.650 1.00 50.94 299 GLU A N 1
ATOM 2441 C CA . GLU A 1 299 ? -27.309 -16.965 -8.847 1.00 50.94 299 GLU A CA 1
ATOM 2442 C C . GLU A 1 299 ? -27.676 -18.382 -9.314 1.00 50.94 299 GLU A C 1
ATOM 2444 O O . GLU A 1 299 ? -27.403 -19.375 -8.638 1.00 50.94 299 GLU A O 1
ATOM 2449 N N . GLN A 1 300 ? -28.268 -18.483 -10.507 1.00 43.59 300 GLN A N 1
ATOM 2450 C CA . GLN A 1 300 ? -28.415 -19.747 -11.225 1.00 43.59 300 GLN A CA 1
ATOM 2451 C C . GLN A 1 300 ? -27.030 -20.286 -11.605 1.00 43.59 300 GLN A C 1
ATOM 2453 O O . GLN A 1 300 ? -26.407 -19.852 -12.577 1.00 43.59 300 GLN A O 1
ATOM 2458 N N . VAL A 1 301 ? -26.551 -21.257 -10.831 1.00 42.56 301 VAL A N 1
ATOM 2459 C CA . VAL A 1 301 ? -25.341 -22.023 -11.129 1.00 42.56 301 VAL A CA 1
ATOM 2460 C C . VAL A 1 301 ? -25.651 -22.987 -12.275 1.00 42.56 301 VAL A C 1
ATOM 2462 O O . VAL A 1 301 ? -26.315 -24.005 -12.099 1.00 42.56 301 VAL A O 1
ATOM 2465 N N . GLY A 1 302 ? -25.168 -22.662 -13.475 1.00 45.78 302 GLY A N 1
ATOM 2466 C CA . GLY A 1 302 ? -25.127 -23.612 -14.583 1.00 45.78 302 GLY A CA 1
ATOM 2467 C C . GLY A 1 302 ? -24.269 -24.821 -14.203 1.00 45.78 302 GLY A C 1
ATOM 2468 O O . GLY A 1 302 ? -23.152 -24.658 -13.712 1.00 45.78 302 GLY A O 1
ATOM 2469 N N . SER A 1 303 ? -24.786 -26.029 -14.436 1.00 41.47 303 SER A N 1
ATOM 2470 C CA . SER A 1 303 ? -24.163 -27.317 -14.101 1.00 41.47 303 SER A CA 1
ATOM 2471 C C . SER A 1 303 ? -22.963 -27.652 -15.003 1.00 41.47 303 SER A C 1
ATOM 2473 O O . SER A 1 303 ? -22.925 -28.684 -15.678 1.00 41.47 303 SER A O 1
ATOM 2475 N N . GLY A 1 304 ? -21.972 -26.765 -15.054 1.00 43.44 304 GLY A N 1
ATOM 2476 C CA . GLY A 1 304 ? -20.658 -27.086 -15.586 1.00 43.44 304 GLY A CA 1
ATOM 2477 C C . GLY A 1 304 ? -19.973 -28.030 -14.609 1.00 43.44 304 GLY A C 1
ATOM 2478 O O . GLY A 1 304 ? -19.710 -27.651 -13.471 1.00 43.44 304 GLY A O 1
ATOM 2479 N N . LYS A 1 305 ? -19.709 -29.267 -15.034 1.00 40.88 305 LYS A N 1
ATOM 2480 C CA . LYS A 1 305 ? -18.954 -30.258 -14.262 1.00 40.88 305 LYS A CA 1
ATOM 2481 C C . LYS A 1 305 ? -17.525 -29.729 -14.070 1.00 40.88 305 LYS A C 1
ATOM 2483 O O . LYS A 1 305 ? -16.675 -29.897 -14.940 1.00 40.88 305 LYS A O 1
ATOM 2488 N N . LEU A 1 306 ? -17.298 -29.000 -12.980 1.00 43.78 306 LEU A N 1
ATOM 2489 C CA . LEU A 1 306 ? -15.982 -28.526 -12.569 1.00 43.78 306 LEU A CA 1
ATOM 2490 C C . LEU A 1 306 ? -15.200 -29.736 -12.057 1.00 43.78 306 LEU A C 1
ATOM 2492 O O . LEU A 1 306 ? -15.623 -30.403 -11.116 1.00 43.78 306 LEU A O 1
ATOM 2496 N N . ILE A 1 307 ? -14.089 -30.043 -12.720 1.00 41.00 307 ILE A N 1
ATOM 2497 C CA . ILE A 1 307 ? -13.098 -30.996 -12.224 1.00 41.00 307 ILE A CA 1
ATOM 2498 C C . ILE A 1 307 ? -12.298 -30.230 -11.168 1.00 41.00 307 ILE A C 1
ATOM 2500 O O . ILE A 1 307 ? -11.606 -29.269 -11.507 1.00 41.00 307 ILE A O 1
ATOM 2504 N N . TYR A 1 308 ? -12.489 -30.585 -9.900 1.00 50.69 308 TYR A N 1
ATOM 2505 C CA . TYR A 1 308 ? -11.665 -30.100 -8.795 1.00 50.69 308 TYR A CA 1
ATOM 2506 C C . TYR A 1 308 ? -10.346 -30.881 -8.779 1.00 50.69 308 TYR A C 1
ATOM 2508 O O . TYR A 1 308 ? -10.330 -32.054 -9.150 1.00 50.69 308 TYR A O 1
ATOM 2516 N N . ASP A 1 309 ? -9.256 -30.229 -8.375 1.00 39.59 309 ASP A N 1
ATOM 2517 C CA . ASP A 1 309 ? -8.022 -30.928 -8.017 1.00 39.59 309 ASP A CA 1
ATOM 2518 C C . ASP A 1 309 ? -8.278 -31.734 -6.721 1.00 39.59 309 ASP A C 1
ATOM 2520 O O . ASP A 1 309 ? -9.025 -31.296 -5.840 1.00 39.59 309 ASP A O 1
ATOM 2524 N N . ASP A 1 310 ? -7.688 -32.930 -6.609 1.00 44.25 310 ASP A N 1
ATOM 2525 C CA . ASP A 1 310 ? -7.871 -33.874 -5.484 1.00 44.25 310 ASP A CA 1
ATOM 2526 C C . ASP A 1 310 ? -7.413 -33.317 -4.114 1.00 44.25 310 ASP A C 1
ATOM 2528 O O . ASP A 1 310 ? -7.548 -33.979 -3.086 1.00 44.25 310 ASP A O 1
ATOM 2532 N N . ASP A 1 311 ? -6.886 -32.091 -4.057 1.00 46.25 311 ASP A N 1
ATOM 2533 C CA . ASP A 1 311 ? -6.519 -31.398 -2.819 1.00 46.25 311 ASP A CA 1
ATOM 2534 C C . ASP A 1 311 ? -7.719 -30.750 -2.094 1.00 46.25 311 ASP A C 1
ATOM 2536 O O . ASP A 1 311 ? -7.555 -30.209 -0.998 1.00 46.25 311 ASP A O 1
ATOM 2540 N N . TYR A 1 312 ? -8.928 -30.868 -2.661 1.00 44.97 312 TYR A N 1
ATOM 2541 C CA . TYR A 1 312 ? -10.207 -30.434 -2.081 1.00 44.97 312 TYR A CA 1
ATOM 2542 C C . TYR A 1 312 ? -11.153 -31.584 -1.683 1.00 44.97 312 TYR A C 1
ATOM 2544 O O . TYR A 1 312 ? -12.362 -31.374 -1.567 1.00 44.97 312 TYR A O 1
ATOM 2552 N N . SER A 1 313 ? -10.654 -32.803 -1.453 1.00 43.50 313 SER A N 1
ATOM 2553 C CA . SER A 1 313 ? -11.505 -33.877 -0.927 1.00 43.50 313 SER A CA 1
ATOM 2554 C C . SER A 1 313 ? -11.682 -33.769 0.592 1.00 43.50 313 SER A C 1
ATOM 2556 O O . SER A 1 313 ? -10.733 -33.979 1.355 1.00 43.50 313 SER A O 1
ATOM 2558 N N . ASP A 1 314 ? -12.921 -33.526 1.020 1.00 39.62 314 ASP A N 1
ATOM 2559 C CA . ASP A 1 314 ? -13.410 -33.847 2.358 1.00 39.62 314 ASP A CA 1
ATOM 2560 C C . ASP A 1 314 ? -13.193 -35.344 2.621 1.00 39.62 314 ASP A C 1
ATOM 2562 O O . ASP A 1 314 ? -13.949 -36.209 2.172 1.00 39.62 314 ASP A O 1
ATOM 2566 N N . SER A 1 315 ? -12.141 -35.674 3.367 1.00 43.84 315 SER A N 1
ATOM 2567 C CA . SER A 1 315 ? -12.016 -36.984 3.995 1.00 43.84 315 SER A CA 1
ATOM 2568 C C . SER A 1 315 ? -12.967 -37.034 5.188 1.00 43.84 315 SER A C 1
ATOM 2570 O O . SER A 1 315 ? -12.569 -36.768 6.317 1.00 43.84 315 SER A O 1
ATOM 2572 N N . ASN A 1 316 ? -14.249 -37.289 4.911 1.00 43.19 316 ASN A N 1
ATOM 2573 C CA . ASN A 1 316 ? -15.168 -38.107 5.711 1.00 43.19 316 ASN A CA 1
ATOM 2574 C C . ASN A 1 316 ? -16.618 -37.798 5.335 1.00 43.19 316 ASN A C 1
ATOM 2576 O O . ASN A 1 316 ? -17.159 -36.779 5.747 1.00 43.19 316 ASN A O 1
ATOM 2580 N N . LEU A 1 317 ? -17.269 -38.751 4.672 1.00 40.94 317 LEU A N 1
ATOM 2581 C CA . LEU A 1 317 ? -18.507 -39.348 5.171 1.00 40.94 317 LEU A CA 1
ATOM 2582 C C . LEU A 1 317 ? -18.664 -40.724 4.516 1.00 40.94 317 LEU A C 1
ATOM 2584 O O . LEU A 1 317 ? -18.967 -40.858 3.334 1.00 40.94 317 LEU A O 1
ATOM 2588 N N . SER A 1 318 ? -18.414 -41.755 5.319 1.00 47.84 318 SER A N 1
ATOM 2589 C CA . SER A 1 318 ? -18.975 -43.079 5.106 1.00 47.84 318 SER A CA 1
ATOM 2590 C C . SER A 1 318 ? -20.495 -42.997 5.240 1.00 47.84 318 SER A C 1
ATOM 2592 O O . SER A 1 318 ? -20.965 -42.536 6.278 1.00 47.84 318 SER A O 1
ATOM 2594 N N . SER A 1 319 ? -21.239 -43.488 4.257 1.00 40.66 319 SER A N 1
ATOM 2595 C CA . SER A 1 319 ? -22.288 -44.502 4.440 1.00 40.66 319 SER A CA 1
ATOM 2596 C C . SER A 1 319 ? -23.084 -44.663 3.145 1.00 40.66 319 SER A C 1
ATOM 2598 O O . SER A 1 319 ? -23.445 -43.675 2.517 1.00 40.66 319 SER A O 1
ATOM 2600 N N . GLU A 1 320 ? -23.411 -45.918 2.841 1.00 41.94 320 GLU A N 1
ATOM 2601 C CA . GLU A 1 320 ? -24.497 -46.347 1.950 1.00 41.94 320 GLU A CA 1
ATOM 2602 C C . GLU A 1 320 ? -24.260 -46.217 0.437 1.00 41.94 320 GLU A C 1
ATOM 2604 O O . GLU A 1 320 ? -24.634 -45.248 -0.211 1.00 41.94 320 GLU A O 1
ATOM 2609 N N . SER A 1 321 ? -23.768 -47.301 -0.166 1.00 41.69 321 SER A N 1
ATOM 2610 C CA . SER A 1 321 ? -24.681 -48.130 -0.960 1.00 41.69 321 SER A CA 1
ATOM 2611 C C . SER A 1 321 ? -24.061 -49.500 -1.212 1.00 41.69 321 SER A C 1
ATOM 2613 O O . SER A 1 321 ? -23.112 -49.656 -1.980 1.00 41.69 321 SER A O 1
ATOM 2615 N N . GLU A 1 322 ? -24.602 -50.487 -0.506 1.00 47.34 322 GLU A N 1
ATOM 2616 C CA . GLU A 1 322 ? -24.525 -51.890 -0.876 1.00 47.34 322 GLU A CA 1
ATOM 2617 C C . GLU A 1 322 ? -25.179 -52.060 -2.251 1.00 47.34 322 GLU A C 1
ATOM 2619 O O . GLU A 1 322 ? -26.298 -51.608 -2.494 1.00 47.34 322 GLU A O 1
ATOM 2624 N N . SER A 1 323 ? -24.481 -52.702 -3.177 1.00 40.97 323 SER A N 1
ATOM 2625 C CA . SER A 1 323 ? -25.098 -53.276 -4.369 1.00 40.97 323 SER A CA 1
ATOM 2626 C C . SER A 1 323 ? -24.306 -54.517 -4.732 1.00 40.97 323 SER A C 1
ATOM 2628 O O . SER A 1 323 ? -23.265 -54.463 -5.388 1.00 40.97 323 SER A O 1
ATOM 2630 N N . GLU A 1 324 ? -24.805 -55.630 -4.212 1.00 46.78 324 GLU A N 1
ATOM 2631 C CA . GLU A 1 324 ? -24.467 -56.981 -4.620 1.00 46.78 324 GLU A CA 1
ATOM 2632 C C . GLU A 1 324 ? -24.621 -57.117 -6.141 1.00 46.78 324 GLU A C 1
ATOM 2634 O O . GLU A 1 324 ? -25.652 -56.773 -6.718 1.00 46.78 324 GLU A O 1
ATOM 2639 N N . SER A 1 325 ? -23.601 -57.655 -6.802 1.00 41.72 325 SER A N 1
ATOM 2640 C CA . SER A 1 325 ? -23.820 -58.433 -8.018 1.00 41.72 325 SER A CA 1
ATOM 2641 C C . SER A 1 325 ? -22.895 -59.641 -8.008 1.00 41.72 325 SER A C 1
ATOM 2643 O O . SER A 1 325 ? -21.698 -59.593 -8.283 1.00 41.72 325 SER A O 1
ATOM 2645 N N . GLU A 1 326 ? -23.532 -60.720 -7.587 1.00 45.22 326 GLU A N 1
ATOM 2646 C CA . GLU A 1 326 ? -23.270 -62.119 -7.856 1.00 45.22 326 GLU A CA 1
ATOM 2647 C C . GLU A 1 326 ? -22.856 -62.354 -9.322 1.00 45.22 326 GLU A C 1
ATOM 2649 O O . GLU A 1 326 ? -23.639 -62.130 -10.243 1.00 45.22 326 GLU A O 1
ATOM 2654 N N . VAL A 1 327 ? -21.626 -62.831 -9.542 1.00 40.25 327 VAL A N 1
ATOM 2655 C CA . VAL A 1 327 ? -21.282 -63.653 -10.713 1.00 40.25 327 VAL A CA 1
ATOM 2656 C C . VAL A 1 327 ? -20.332 -64.753 -10.247 1.00 40.25 327 VAL A C 1
ATOM 2658 O O . VAL A 1 327 ? -19.129 -64.549 -10.075 1.00 40.25 327 VAL A O 1
ATOM 2661 N N . GLU A 1 328 ? -20.907 -65.928 -10.013 1.00 38.88 328 GLU A N 1
ATOM 2662 C CA . GLU A 1 328 ? -20.202 -67.177 -9.747 1.00 38.88 328 GLU A CA 1
ATOM 2663 C C . GLU A 1 328 ? -19.773 -67.859 -11.061 1.00 38.88 328 GLU A C 1
ATOM 2665 O O . GLU A 1 328 ? -20.587 -68.034 -11.965 1.00 38.88 328 GLU A O 1
ATOM 2670 N N . LEU A 1 329 ? -18.514 -68.330 -11.058 1.00 41.34 329 LEU A N 1
ATOM 2671 C CA . LEU A 1 329 ? -17.981 -69.560 -11.686 1.00 41.34 329 LEU A CA 1
ATOM 2672 C C . LEU A 1 329 ? -17.899 -69.636 -13.232 1.00 41.34 329 LEU A C 1
ATOM 2674 O O . LEU A 1 329 ? -18.792 -69.232 -13.955 1.00 41.34 329 LEU A O 1
ATOM 2678 N N . ALA A 1 330 ? -16.860 -70.196 -13.861 1.00 35.66 330 ALA A N 1
ATOM 2679 C CA . ALA A 1 330 ? -15.811 -71.131 -13.442 1.00 35.66 330 ALA A CA 1
ATOM 2680 C C . ALA A 1 330 ? -14.585 -70.940 -14.377 1.00 35.66 330 ALA A C 1
ATOM 2682 O O . ALA A 1 330 ? -14.745 -70.673 -15.563 1.00 35.66 330 ALA A O 1
ATOM 2683 N N . ALA A 1 331 ? -13.354 -70.850 -13.869 1.00 40.69 331 ALA A N 1
ATOM 2684 C CA . ALA A 1 331 ? -12.419 -71.945 -13.564 1.00 40.69 331 ALA A CA 1
ATOM 2685 C C . ALA A 1 331 ? -11.750 -72.616 -14.784 1.00 40.69 331 ALA A C 1
ATOM 2687 O O . ALA A 1 331 ? -12.408 -73.288 -15.571 1.00 40.69 331 ALA A O 1
ATOM 2688 N N . LEU A 1 332 ? -10.415 -72.477 -14.845 1.00 36.38 332 LEU A N 1
ATOM 2689 C CA . LEU A 1 332 ? -9.362 -73.496 -15.068 1.00 36.38 332 LEU A CA 1
ATOM 2690 C C . LEU A 1 332 ? -8.111 -72.751 -15.583 1.00 36.38 332 LEU A C 1
ATOM 2692 O O . LEU A 1 332 ? -8.133 -72.173 -16.659 1.00 36.38 332 LEU A O 1
ATOM 2696 N N . SER A 1 333 ? -7.062 -72.552 -14.783 1.00 34.41 333 SER A N 1
ATOM 2697 C CA . SER A 1 333 ? -6.063 -73.527 -14.299 1.00 34.41 333 SER A CA 1
ATOM 2698 C C . SER A 1 333 ? -4.737 -73.296 -15.030 1.00 34.41 333 SER A C 1
ATOM 2700 O O . SER A 1 333 ? -4.687 -73.323 -16.255 1.00 34.41 333 SER A O 1
ATOM 2702 N N . GLY A 1 334 ? -3.660 -73.087 -14.269 1.00 32.97 334 GLY A N 1
ATOM 2703 C CA . GLY A 1 334 ? -2.304 -73.005 -14.810 1.00 32.97 334 GLY A CA 1
ATOM 2704 C C . GLY A 1 334 ? -1.298 -72.413 -13.830 1.00 32.97 334 GLY A C 1
ATOM 2705 O O . GLY A 1 334 ? -0.879 -71.272 -13.979 1.00 32.97 334 GLY A O 1
ATOM 2706 N N . ALA A 1 335 ? -0.943 -73.188 -12.806 1.00 38.25 335 ALA A N 1
ATOM 2707 C CA . ALA A 1 335 ? 0.134 -72.907 -11.859 1.00 38.25 335 ALA A CA 1
ATOM 2708 C C . ALA A 1 335 ? 1.519 -72.804 -12.539 1.00 38.25 335 ALA A C 1
ATOM 2710 O O . ALA A 1 335 ? 1.705 -73.365 -13.615 1.00 38.25 335 ALA A O 1
ATOM 2711 N N . VAL A 1 336 ? 2.503 -72.188 -11.855 1.00 37.66 336 VAL A N 1
ATOM 2712 C CA . VAL A 1 336 ? 3.819 -72.778 -11.479 1.00 37.66 336 VAL A CA 1
ATOM 2713 C C . VAL A 1 336 ? 4.867 -71.687 -11.132 1.00 37.66 336 VAL A C 1
ATOM 2715 O O . VAL A 1 336 ? 5.304 -70.924 -11.978 1.00 37.66 336 VAL A O 1
ATOM 2718 N N . HIS A 1 337 ? 5.245 -71.668 -9.844 1.00 35.28 337 HIS A N 1
ATOM 2719 C CA . HIS A 1 337 ? 6.579 -71.534 -9.211 1.00 35.28 337 HIS A CA 1
ATOM 2720 C C . HIS A 1 337 ? 7.651 -70.497 -9.635 1.00 35.28 337 HIS A C 1
ATOM 2722 O O . HIS A 1 337 ? 8.137 -70.496 -10.757 1.00 35.28 337 HIS A O 1
ATOM 2728 N N . SER A 1 338 ? 8.208 -69.856 -8.584 1.00 33.91 338 SER A N 1
ATOM 2729 C CA . SER A 1 338 ? 9.649 -69.752 -8.200 1.00 33.91 338 SER A CA 1
ATOM 2730 C C . SER A 1 338 ? 10.099 -68.297 -7.944 1.00 33.91 338 SER A C 1
ATOM 2732 O O . SER A 1 338 ? 10.013 -67.463 -8.833 1.00 33.91 338 SER A O 1
ATOM 2734 N N . LYS A 1 339 ? 10.436 -67.885 -6.701 1.00 36.44 339 LYS A N 1
ATOM 2735 C CA . LYS A 1 339 ? 11.807 -67.802 -6.103 1.00 36.44 339 LYS A CA 1
ATOM 2736 C C . LYS A 1 339 ? 12.873 -67.371 -7.138 1.00 36.44 339 LYS A C 1
ATOM 2738 O O . LYS A 1 339 ? 12.965 -68.007 -8.180 1.00 36.44 339 LYS A O 1
ATOM 2743 N N . THR A 1 340 ? 13.750 -66.371 -6.953 1.00 34.81 340 THR A N 1
ATOM 2744 C CA . THR A 1 340 ? 14.791 -66.159 -5.905 1.00 34.81 340 THR A CA 1
ATOM 2745 C C . THR A 1 340 ? 15.563 -64.853 -6.289 1.00 34.81 340 THR A C 1
ATOM 2747 O O . THR A 1 340 ? 15.702 -64.600 -7.476 1.00 34.81 340 THR A O 1
ATOM 2750 N N . VAL A 1 341 ? 15.903 -63.933 -5.364 1.00 36.06 341 VAL A N 1
ATOM 2751 C CA . VAL A 1 341 ? 17.262 -63.604 -4.818 1.00 36.06 341 VAL A CA 1
ATOM 2752 C C . VAL A 1 341 ? 18.208 -62.676 -5.631 1.00 36.06 341 VAL A C 1
ATOM 2754 O O . VAL A 1 341 ? 18.502 -62.943 -6.784 1.00 36.06 341 VAL A O 1
ATOM 2757 N N . ASN A 1 342 ? 18.714 -61.647 -4.912 1.00 34.59 342 ASN A N 1
ATOM 2758 C CA . ASN A 1 342 ? 19.985 -60.870 -4.938 1.00 34.59 342 ASN A CA 1
ATOM 2759 C C . ASN A 1 342 ? 20.715 -60.502 -6.248 1.00 34.59 342 ASN A C 1
ATOM 2761 O O . ASN A 1 342 ? 21.005 -61.370 -7.052 1.00 34.59 342 ASN A O 1
ATOM 2765 N N . THR A 1 343 ? 21.193 -59.245 -6.342 1.00 37.81 343 THR A N 1
ATOM 2766 C CA . THR A 1 343 ? 22.590 -58.741 -6.104 1.00 37.81 343 THR A CA 1
ATOM 2767 C C . THR A 1 343 ? 22.673 -57.300 -6.658 1.00 37.81 343 THR A C 1
ATOM 2769 O O . THR A 1 343 ? 22.157 -57.063 -7.740 1.00 37.81 343 THR A O 1
ATOM 2772 N N . LEU A 1 344 ? 23.039 -56.241 -5.920 1.00 42.31 344 LEU A N 1
ATOM 2773 C CA . LEU A 1 344 ? 24.374 -55.752 -5.509 1.00 42.31 344 LEU A CA 1
ATOM 2774 C C . LEU A 1 344 ? 25.432 -55.593 -6.625 1.00 42.31 344 LEU A C 1
ATOM 2776 O O . LEU A 1 344 ? 25.748 -56.554 -7.320 1.00 42.31 344 LEU A O 1
ATOM 2780 N N . SER A 1 345 ? 26.089 -54.421 -6.591 1.00 40.56 345 SER A N 1
ATOM 2781 C CA . SER A 1 345 ? 27.294 -53.944 -7.316 1.00 40.56 345 SER A CA 1
ATOM 2782 C C . SER A 1 345 ? 26.987 -53.199 -8.628 1.00 40.56 345 SER A C 1
ATOM 2784 O O . SER A 1 345 ? 26.224 -53.689 -9.448 1.00 40.56 345 SER A O 1
ATOM 2786 N N . THR A 1 346 ? 27.504 -51.993 -8.884 1.00 53.00 346 THR A N 1
ATOM 2787 C CA . THR A 1 346 ? 28.784 -51.384 -8.463 1.00 53.00 346 THR A CA 1
ATOM 2788 C C . THR A 1 346 ? 28.654 -49.871 -8.360 1.00 53.00 346 THR A C 1
ATOM 2790 O O . THR A 1 346 ? 27.839 -49.318 -9.134 1.00 53.00 346 THR A O 1
#

Secondary structure (DSSP, 8-state):
--------EEEEEEES-GGGS-HHHHHHHHHHHHHH----PSSEEEEEEE-S-PEEEEEEEEETTEEEEEEEEE-TTS-EEE--EE-HHHHHHTHHHHHHHHHHHHHHHHHHHHT--TTT--HHHHHHHIIIIIHHHTTTB-SS--TT-TTB-TTT-BBSSPP-PPP--HHHHHHHHHHTHHHHHHHHHHH--GGG--S-HHHHHHHHHHHHHHHHHHHHTT---SPPTT--TGGG---TTSTT-GGGGSS-HHHHHHHHHHHHHHHHHHHHHHHTT-----------------PPP------------GGG----------------------------------